Protein AF-A0A409XVT3-F1 (afdb_monomer_lite)

Sequence (195 aa):
MDDVLSLNQDLLQNITIRKWSTLASWAVLLYEYVITLSEEIRHIWSTEIGTDAICGNRAVNVPYTKICDASRTHPYVLYYCISVWITHISLGVLTALKYNLVRMNIPVVRVVTRDGAWITIIVCSLFTTVAPWALIQQVTKAHVVFGWPITIISICCCRMIMNMQKLDITETTVDPENLTELISELHTLQLELKG

pLDDT: mean 77.31, std 10.26, range [52.38, 93.56]

Organism: Psilocybe cyanescens (NCBI:txid93625)

InterPro domains:
  IPR045340 Domain of unknown function DUF6533 [PF20151] (21-49)

Secondary structure (DSSP, 8-state):
-HHHHHHHHHHHHHHHHHHHHHHHHHHHHHHHHHHHHHHHIIIIIHHHHHHHHHHHHHHT---B-TTS-BSS--HHHHHHHHHHHHHHHHHHHHHHHHHHHS-SS-HHHHHHHHHHHHHHHHHHHHHHHHHHHHHHHS---HIIIIIHHHHHHHHHHHHHHHHHHHHHHHHHTS-HHHHHHHHHHHHHHHHHTT-

Structure (mmCIF, N/CA/C/O backbone):
data_AF-A0A409XVT3-F1
#
_entry.id   AF-A0A409XVT3-F1
#
loop_
_atom_site.group_PDB
_atom_site.id
_atom_site.type_symbol
_atom_site.label_atom_id
_atom_site.label_alt_id
_atom_site.label_comp_id
_atom_site.label_asym_id
_atom_site.label_entity_id
_atom_site.label_seq_id
_atom_site.pdbx_PDB_ins_code
_atom_site.Cartn_x
_atom_site.Cartn_y
_atom_site.Cartn_z
_atom_site.occupancy
_atom_site.B_iso_or_equiv
_atom_site.auth_seq_id
_atom_site.auth_comp_id
_atom_site.auth_asym_id
_atom_site.auth_atom_id
_atom_site.pdbx_PDB_model_num
ATOM 1 N N . MET A 1 1 ? -4.991 16.738 47.990 1.00 72.56 1 MET A N 1
ATOM 2 C CA . MET A 1 1 ? -3.858 15.864 47.597 1.00 72.56 1 MET A CA 1
ATOM 3 C C . MET A 1 1 ? -4.359 14.719 46.726 1.00 72.56 1 MET A C 1
ATOM 5 O O . MET A 1 1 ? -3.652 14.329 45.808 1.00 72.56 1 MET A O 1
ATOM 9 N N . ASP A 1 2 ? -5.597 14.271 46.943 1.00 86.69 2 ASP A N 1
ATOM 10 C CA . ASP A 1 2 ? -6.259 13.220 46.161 1.00 86.69 2 ASP A CA 1
ATOM 11 C C . ASP A 1 2 ? -6.488 13.587 44.681 1.00 86.69 2 ASP A C 1
ATOM 13 O O . ASP A 1 2 ? -6.291 12.737 43.819 1.00 86.69 2 ASP A O 1
ATOM 17 N N . ASP A 1 3 ? -6.752 14.861 44.359 1.00 87.12 3 ASP A N 1
ATOM 18 C CA . ASP A 1 3 ? -6.929 15.318 42.962 1.00 87.12 3 ASP A CA 1
ATOM 19 C C . ASP A 1 3 ? -5.677 15.150 42.085 1.00 87.12 3 ASP A C 1
ATOM 21 O O . ASP A 1 3 ? -5.760 14.934 40.879 1.00 87.12 3 ASP A O 1
ATOM 25 N N . VAL A 1 4 ? -4.483 15.243 42.679 1.00 86.06 4 VAL A N 1
ATOM 26 C CA . VAL A 1 4 ? -3.223 15.044 41.940 1.00 86.06 4 VAL A CA 1
ATOM 27 C C . VAL A 1 4 ? -2.984 13.554 41.684 1.00 86.06 4 VAL A C 1
ATOM 29 O O . VAL A 1 4 ? -2.361 13.182 40.687 1.00 86.06 4 VAL A O 1
ATOM 32 N N . LEU A 1 5 ? -3.487 12.694 42.575 1.00 85.81 5 LEU A N 1
ATOM 33 C CA . LEU A 1 5 ? -3.371 11.247 42.451 1.00 85.81 5 LEU A CA 1
ATOM 34 C C . LEU A 1 5 ? -4.321 10.708 41.371 1.00 85.81 5 LEU A C 1
ATOM 36 O O . LEU A 1 5 ? -3.892 9.900 40.547 1.00 85.81 5 LEU A O 1
ATOM 40 N N . SER A 1 6 ? -5.567 11.198 41.327 1.00 87.44 6 SER A N 1
ATOM 41 C CA . SER A 1 6 ? -6.546 10.811 40.300 1.00 87.44 6 SER A CA 1
ATOM 42 C C . SER A 1 6 ? -6.100 11.238 38.899 1.00 87.44 6 SER A C 1
ATOM 44 O O . SER A 1 6 ? -6.094 10.416 37.983 1.00 87.44 6 SER A O 1
ATOM 46 N N . LEU A 1 7 ? -5.591 12.467 38.749 1.00 85.44 7 LEU A N 1
ATOM 47 C CA . LEU A 1 7 ? -5.108 12.983 37.465 1.00 85.44 7 LEU A CA 1
ATOM 48 C C . LEU A 1 7 ? -3.953 12.147 36.883 1.00 85.44 7 LEU A C 1
ATOM 50 O O . LEU A 1 7 ? -3.906 11.892 35.680 1.00 85.44 7 LEU A O 1
ATOM 54 N N . ASN A 1 8 ? -3.015 11.701 37.726 1.00 87.81 8 ASN A N 1
ATOM 55 C CA . ASN A 1 8 ? -1.900 10.859 37.281 1.00 87.81 8 ASN A CA 1
ATOM 56 C C . ASN A 1 8 ? -2.368 9.477 36.810 1.00 87.81 8 ASN A C 1
ATOM 58 O O . ASN A 1 8 ? -1.782 8.912 35.884 1.00 87.81 8 ASN A O 1
ATOM 62 N N . GLN A 1 9 ? -3.414 8.936 37.436 1.00 89.44 9 GLN A N 1
ATOM 63 C CA . GLN A 1 9 ? -3.942 7.616 37.114 1.00 89.44 9 GLN A CA 1
ATOM 64 C C . GLN A 1 9 ? -4.666 7.611 35.760 1.00 89.44 9 GLN A C 1
ATOM 66 O O . GLN A 1 9 ? -4.410 6.721 34.943 1.00 89.44 9 GLN A O 1
ATOM 71 N N . ASP A 1 10 ? -5.449 8.650 35.468 1.00 83.69 10 ASP A N 1
ATOM 72 C CA . ASP A 1 10 ? -6.104 8.830 34.165 1.00 83.69 10 ASP A CA 1
ATOM 73 C C . ASP A 1 10 ? -5.084 9.029 33.036 1.00 83.69 10 ASP A C 1
ATOM 75 O O . ASP A 1 10 ? -5.198 8.462 31.944 1.00 83.69 10 ASP A O 1
ATOM 79 N N . LEU A 1 11 ? -4.022 9.790 33.307 1.00 81.00 11 LEU A N 1
ATOM 80 C CA . LEU A 1 11 ? -2.959 10.043 32.336 1.00 81.00 11 LEU A CA 1
ATOM 81 C C . LEU A 1 11 ? -2.180 8.752 32.015 1.00 81.00 11 LEU A C 1
ATOM 83 O O . LEU A 1 11 ? -1.883 8.473 30.848 1.00 81.00 11 LEU A O 1
ATOM 87 N N . LEU A 1 12 ? -1.917 7.919 33.026 1.00 81.88 12 LEU A N 1
ATOM 88 C CA . LEU A 1 12 ? -1.300 6.597 32.868 1.00 81.88 12 LEU A CA 1
ATOM 89 C C . LEU A 1 12 ? -2.185 5.622 32.086 1.00 81.88 12 LEU A C 1
ATOM 91 O O . LEU A 1 12 ? -1.670 4.905 31.219 1.00 81.88 12 LEU A O 1
ATOM 95 N N . GLN A 1 13 ? -3.495 5.600 32.343 1.00 79.62 13 GLN A N 1
ATOM 96 C CA . GLN A 1 13 ? -4.417 4.762 31.575 1.00 79.62 13 GLN A CA 1
ATOM 97 C C . GLN A 1 13 ? -4.460 5.179 30.103 1.00 79.62 13 GLN A C 1
ATOM 99 O O . GLN A 1 13 ? -4.274 4.326 29.232 1.00 79.62 13 GLN A O 1
ATOM 104 N N . ASN A 1 14 ? -4.556 6.477 29.814 1.00 74.50 14 ASN A N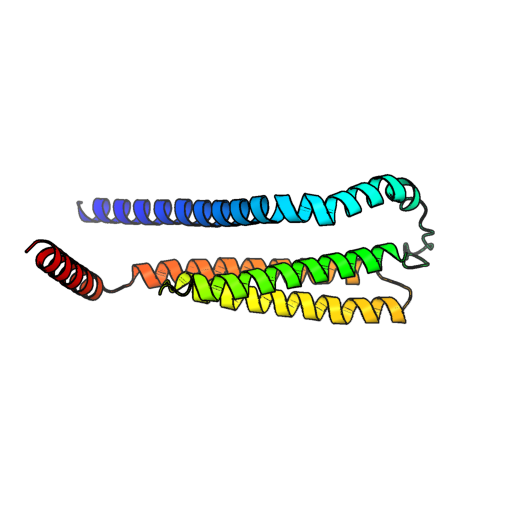 1
ATOM 105 C CA . ASN A 1 14 ? -4.566 6.987 28.441 1.00 74.50 14 ASN A CA 1
ATOM 106 C C . ASN A 1 14 ? -3.274 6.664 27.673 1.00 74.50 14 ASN A C 1
ATOM 108 O O . ASN A 1 14 ? -3.316 6.236 26.516 1.00 74.50 14 ASN A O 1
ATOM 112 N N . ILE A 1 15 ? -2.104 6.798 28.309 1.00 80.56 15 ILE A N 1
ATOM 113 C CA . ILE A 1 15 ? -0.826 6.410 27.684 1.00 80.56 15 ILE A CA 1
ATOM 114 C C . ILE A 1 15 ? -0.790 4.904 27.400 1.00 80.56 15 ILE A C 1
ATOM 116 O O . ILE A 1 15 ? -0.281 4.475 26.359 1.00 80.56 15 ILE A O 1
ATOM 120 N N . THR A 1 16 ? -1.310 4.098 28.322 1.00 80.50 16 THR A N 1
ATOM 121 C CA . THR A 1 16 ? -1.294 2.639 28.207 1.00 80.50 16 THR A CA 1
ATOM 122 C C . THR A 1 16 ? -2.200 2.189 27.064 1.00 80.50 16 THR A C 1
ATOM 124 O O . THR A 1 16 ? -1.742 1.453 26.190 1.00 80.50 16 THR A O 1
ATOM 127 N N . ILE A 1 17 ? -3.426 2.712 26.989 1.00 79.19 17 ILE A N 1
ATOM 128 C CA . ILE A 1 17 ? -4.394 2.415 25.920 1.00 79.19 17 ILE A CA 1
ATOM 129 C C . ILE A 1 17 ? -3.811 2.744 24.538 1.00 79.19 17 ILE A C 1
ATOM 131 O O . ILE A 1 17 ? -3.881 1.908 23.638 1.00 79.19 17 ILE A O 1
ATOM 135 N N . ARG A 1 18 ? -3.127 3.885 24.377 1.00 69.12 18 ARG A N 1
ATOM 136 C CA . ARG A 1 18 ? -2.475 4.259 23.103 1.00 69.12 18 ARG A CA 1
ATOM 137 C C . ARG A 1 18 ? -1.367 3.307 22.673 1.00 69.12 18 ARG A C 1
ATOM 139 O O . ARG A 1 18 ? -1.220 3.013 21.484 1.00 69.12 18 ARG A O 1
ATOM 146 N N . LYS A 1 19 ? -0.562 2.829 23.625 1.00 76.75 19 LYS A N 1
ATOM 147 C CA . LYS A 1 19 ? 0.490 1.847 23.326 1.00 76.75 19 LYS A CA 1
ATOM 148 C C . LYS A 1 19 ? -0.124 0.539 22.838 1.00 76.75 19 LYS A C 1
ATOM 150 O O . LYS A 1 19 ? 0.337 -0.000 21.835 1.00 76.75 19 LYS A O 1
ATOM 155 N N . TRP A 1 20 ? -1.187 0.076 23.493 1.00 77.88 20 TRP A N 1
ATOM 156 C CA . TRP A 1 20 ? -1.872 -1.158 23.115 1.00 77.88 20 TRP A CA 1
ATOM 157 C C . TRP A 1 20 ? -2.661 -1.032 21.811 1.00 77.88 20 TRP A C 1
ATOM 159 O O . TRP A 1 20 ? -2.635 -1.970 21.022 1.00 77.88 20 TRP A O 1
ATOM 169 N N . SER A 1 21 ? -3.287 0.113 21.521 1.00 70.44 21 SER A N 1
ATOM 170 C CA . SER A 1 21 ? -4.005 0.329 20.256 1.00 70.44 21 SER A CA 1
ATOM 171 C C . SER A 1 21 ? -3.054 0.399 19.061 1.00 70.44 21 SER A C 1
ATOM 173 O O . SER A 1 21 ? -3.323 -0.193 18.016 1.00 70.44 21 SER A O 1
ATOM 175 N N . THR A 1 22 ? -1.893 1.035 19.232 1.00 71.44 22 THR A N 1
ATOM 176 C CA . THR A 1 22 ? -0.843 1.068 18.204 1.00 71.44 22 THR A CA 1
ATOM 177 C C . THR A 1 22 ? -0.261 -0.327 17.978 1.00 71.44 22 THR A C 1
ATOM 179 O O . THR A 1 22 ? -0.100 -0.747 16.833 1.00 71.44 22 THR A O 1
ATOM 182 N N . LEU A 1 23 ? 0.002 -1.072 19.059 1.00 71.19 23 LEU A N 1
ATOM 183 C CA . LEU A 1 23 ? 0.488 -2.450 18.986 1.00 71.19 23 LEU A CA 1
ATOM 184 C C . LEU A 1 23 ? -0.542 -3.377 18.327 1.00 71.19 23 LEU A C 1
ATOM 186 O O . LEU A 1 23 ? -0.171 -4.202 17.502 1.00 71.19 23 LEU A O 1
ATOM 190 N N . ALA A 1 24 ? -1.827 -3.220 18.648 1.00 68.31 24 ALA A N 1
ATOM 191 C CA . ALA A 1 24 ? -2.914 -3.998 18.064 1.00 68.31 24 ALA A CA 1
ATOM 192 C C . ALA A 1 24 ? -3.105 -3.673 16.578 1.00 68.31 24 ALA A C 1
ATOM 194 O O . ALA A 1 24 ? -3.219 -4.589 15.773 1.00 68.31 24 ALA A O 1
ATOM 195 N N . SER A 1 25 ? -3.066 -2.393 16.197 1.00 73.50 25 SER A N 1
ATOM 196 C CA . SER A 1 25 ? -3.096 -1.972 14.791 1.00 73.50 25 SER A CA 1
ATOM 197 C C . SER A 1 25 ? -1.917 -2.561 14.016 1.00 73.50 25 SER A C 1
ATOM 199 O O . SER A 1 25 ? -2.099 -3.147 12.952 1.00 73.50 25 SER A O 1
ATOM 201 N N . TRP A 1 26 ? -0.713 -2.508 14.592 1.00 75.75 26 TRP A N 1
ATOM 202 C CA . TRP A 1 26 ? 0.471 -3.116 13.994 1.00 75.75 26 TRP A CA 1
ATOM 203 C C . TRP A 1 26 ? 0.373 -4.642 13.914 1.00 75.75 26 TRP A C 1
ATOM 205 O O . TRP A 1 26 ? 0.738 -5.216 12.896 1.00 75.75 26 TRP A O 1
ATOM 215 N N . ALA A 1 27 ? -0.163 -5.303 14.941 1.00 67.62 27 ALA A N 1
ATOM 216 C CA . ALA A 1 27 ? -0.367 -6.747 14.956 1.00 67.62 27 ALA A CA 1
ATOM 217 C C . ALA A 1 27 ? -1.425 -7.191 13.937 1.00 67.62 27 ALA A C 1
ATOM 219 O O . ALA A 1 27 ? -1.228 -8.206 13.281 1.00 67.62 27 ALA A O 1
ATOM 220 N N . VAL A 1 28 ? -2.511 -6.432 13.761 1.00 69.06 28 VAL A N 1
ATOM 221 C CA . VAL A 1 28 ? -3.535 -6.692 12.736 1.00 69.06 28 VAL A CA 1
ATOM 222 C C . VAL A 1 28 ? -2.964 -6.454 11.345 1.00 69.06 28 VAL A C 1
ATOM 224 O O . VAL A 1 28 ? -3.140 -7.305 10.481 1.00 69.06 28 VAL A O 1
ATOM 227 N N . LEU A 1 29 ? -2.222 -5.363 11.141 1.00 65.62 29 LEU A N 1
ATOM 228 C CA . LEU A 1 29 ? -1.526 -5.107 9.881 1.00 65.62 29 LEU A CA 1
ATOM 229 C C . LEU A 1 29 ? -0.508 -6.200 9.580 1.00 65.62 29 LEU A C 1
ATOM 231 O O . LEU A 1 29 ? -0.457 -6.663 8.452 1.00 65.62 29 LEU A O 1
ATOM 235 N N . LEU A 1 30 ? 0.262 -6.658 10.568 1.00 64.62 30 LEU A N 1
ATOM 236 C CA . LEU A 1 30 ? 1.173 -7.785 10.399 1.00 64.62 30 LEU A CA 1
ATOM 237 C C . LEU A 1 30 ? 0.437 -9.089 10.140 1.00 64.62 30 LEU A C 1
ATOM 239 O O . LEU A 1 30 ? 0.907 -9.884 9.346 1.00 64.62 30 LEU A O 1
ATOM 243 N N . TYR A 1 31 ? -0.682 -9.338 10.806 1.00 63.56 31 TYR A N 1
ATOM 244 C CA . TYR A 1 31 ? -1.458 -10.556 10.627 1.00 63.56 31 TYR A CA 1
ATOM 245 C C . TYR A 1 31 ? -2.089 -10.603 9.236 1.00 63.56 31 TYR A C 1
ATOM 247 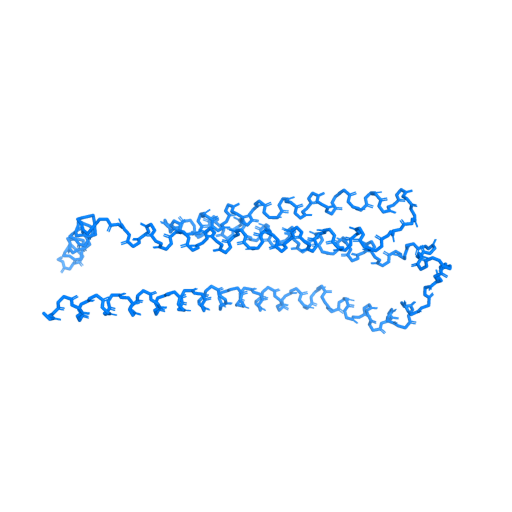O O . TYR A 1 31 ? -1.966 -11.608 8.539 1.00 63.56 31 TYR A O 1
ATOM 255 N N . GLU A 1 32 ? -2.697 -9.501 8.794 1.00 60.00 32 GLU A N 1
ATOM 256 C CA . GLU A 1 32 ? -3.197 -9.357 7.428 1.00 60.00 32 GLU A CA 1
ATOM 257 C C . GLU A 1 32 ? -2.058 -9.410 6.418 1.00 60.00 32 GLU A C 1
ATOM 259 O O . GLU A 1 32 ? -2.185 -10.114 5.420 1.00 60.00 32 GLU A O 1
ATOM 264 N N . TYR A 1 33 ? -0.931 -8.753 6.698 1.00 64.12 33 TYR A N 1
ATOM 265 C CA . TYR A 1 33 ? 0.263 -8.825 5.869 1.00 64.12 33 TYR A CA 1
ATOM 266 C C . TYR A 1 33 ? 0.742 -10.265 5.764 1.00 64.12 33 TYR A C 1
ATOM 268 O O . TYR A 1 33 ? 0.877 -10.725 4.653 1.00 64.12 33 TYR A O 1
ATOM 276 N N . VAL A 1 34 ? 0.904 -11.010 6.861 1.00 66.62 34 VAL A N 1
ATOM 277 C CA . VAL A 1 34 ? 1.396 -12.401 6.892 1.00 66.62 34 VAL A CA 1
ATOM 278 C C . VAL A 1 34 ? 0.433 -13.374 6.211 1.00 66.62 34 VAL A C 1
ATOM 280 O O . VAL A 1 34 ? 0.882 -14.242 5.461 1.00 66.62 34 VAL A O 1
ATOM 283 N N . ILE A 1 35 ? -0.878 -13.246 6.434 1.00 67.31 35 ILE A N 1
ATOM 284 C CA . ILE A 1 35 ? -1.873 -14.125 5.799 1.00 67.31 35 ILE A CA 1
ATOM 285 C C . ILE A 1 35 ? -1.948 -13.860 4.303 1.00 67.31 35 ILE A C 1
ATOM 287 O O . ILE A 1 35 ? -1.859 -14.804 3.515 1.00 67.31 35 ILE A O 1
ATOM 291 N N . THR A 1 36 ? -2.057 -12.587 3.922 1.00 60.09 36 THR A N 1
ATOM 292 C CA . THR A 1 36 ? -2.093 -12.181 2.513 1.00 60.09 36 THR A CA 1
ATOM 293 C C . THR A 1 36 ? -0.749 -12.488 1.849 1.00 60.09 36 THR A C 1
ATOM 295 O O . TH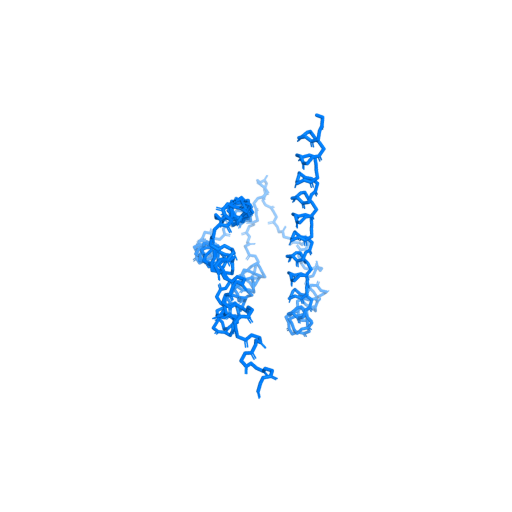R A 1 36 ? -0.735 -12.990 0.730 1.00 60.09 36 THR A O 1
ATOM 298 N N . LEU A 1 37 ? 0.369 -12.348 2.577 1.00 56.62 37 LEU A N 1
ATOM 299 C CA . LEU A 1 37 ? 1.704 -12.757 2.139 1.00 56.62 37 LEU A CA 1
ATOM 300 C C . LEU A 1 37 ? 1.782 -14.241 1.878 1.00 56.62 37 LEU A C 1
ATOM 302 O O . LEU A 1 37 ? 2.520 -14.605 0.991 1.00 56.62 37 LEU A O 1
ATOM 306 N N . SER A 1 38 ? 1.146 -15.125 2.642 1.00 66.75 38 SER A N 1
ATOM 307 C CA . SER A 1 38 ? 1.391 -16.559 2.429 1.00 66.75 38 SER A CA 1
ATOM 308 C C . SER A 1 38 ? 0.893 -17.024 1.052 1.00 66.75 38 SER A C 1
ATOM 310 O O . SER A 1 38 ? 1.582 -17.782 0.367 1.00 66.75 38 SER A O 1
ATOM 312 N N . GLU A 1 39 ? -0.245 -16.486 0.608 1.00 63.56 39 GLU A N 1
ATOM 313 C CA . GLU A 1 39 ? -0.839 -16.751 -0.704 1.00 63.56 39 GLU A CA 1
ATOM 31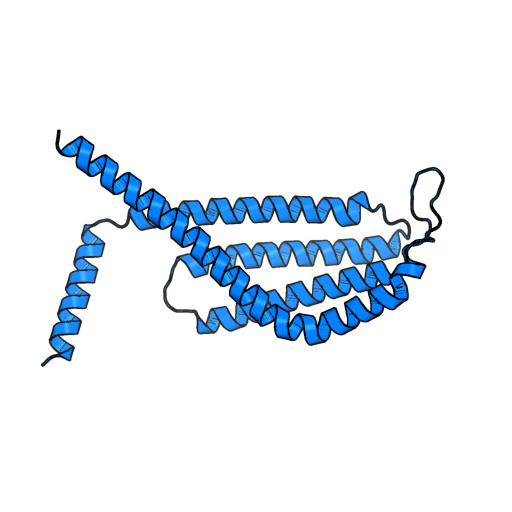4 C C . GLU A 1 39 ? -0.192 -15.872 -1.796 1.00 63.56 39 GLU A C 1
ATOM 316 O O . GLU A 1 39 ? 0.178 -16.381 -2.858 1.00 63.56 39 GLU A O 1
ATOM 321 N N . GLU A 1 40 ? 0.066 -14.582 -1.530 1.00 55.59 40 GLU A N 1
ATOM 322 C CA . GLU A 1 40 ? 0.756 -13.692 -2.480 1.00 55.59 40 GLU A CA 1
ATOM 323 C C . GLU A 1 40 ? 2.245 -14.034 -2.652 1.00 55.59 40 GLU A C 1
ATOM 325 O O . GLU A 1 40 ? 2.752 -13.984 -3.766 1.00 55.59 40 GLU A O 1
ATOM 330 N N . ILE A 1 41 ? 2.980 -14.450 -1.619 1.00 58.50 41 ILE A N 1
ATOM 331 C CA . ILE A 1 41 ? 4.376 -14.904 -1.756 1.00 58.50 41 ILE A CA 1
ATOM 332 C C . ILE A 1 41 ? 4.422 -16.166 -2.594 1.00 58.50 41 ILE A C 1
ATOM 334 O O . ILE A 1 41 ? 5.284 -16.316 -3.461 1.00 58.50 41 ILE A O 1
ATOM 338 N N . ARG A 1 42 ? 3.488 -17.085 -2.361 1.00 64.00 42 ARG A N 1
ATOM 339 C CA . ARG A 1 42 ? 3.483 -18.354 -3.076 1.00 64.00 42 ARG A CA 1
ATOM 340 C C . ARG A 1 42 ? 3.143 -18.183 -4.557 1.00 64.00 42 ARG A C 1
ATOM 342 O O . ARG A 1 42 ? 3.616 -18.988 -5.355 1.00 64.00 42 ARG A O 1
ATOM 349 N N . HIS A 1 43 ? 2.343 -17.187 -4.941 1.00 61.16 43 HIS A N 1
ATOM 350 C CA . HIS A 1 43 ? 1.906 -17.006 -6.337 1.00 61.16 43 HIS A CA 1
ATOM 351 C C . HIS A 1 43 ? 2.538 -15.815 -7.062 1.00 61.16 43 HIS A C 1
ATOM 353 O O . HIS A 1 43 ? 2.796 -15.910 -8.256 1.00 61.16 43 HIS A O 1
ATOM 359 N N . ILE A 1 44 ? 2.835 -14.719 -6.372 1.00 59.38 44 ILE A N 1
ATOM 360 C CA . ILE A 1 44 ? 3.471 -13.523 -6.940 1.00 59.38 44 ILE A CA 1
ATOM 361 C C . ILE A 1 44 ? 4.988 -13.620 -6.746 1.00 59.38 44 ILE A C 1
ATOM 363 O O . ILE A 1 44 ? 5.728 -13.618 -7.732 1.00 59.38 44 ILE A O 1
ATOM 367 N N . TRP A 1 45 ? 5.458 -13.828 -5.510 1.00 52.38 45 TRP A N 1
ATOM 368 C CA . TRP A 1 45 ? 6.897 -13.810 -5.212 1.00 52.38 45 TRP A CA 1
ATOM 369 C C . TRP A 1 45 ? 7.640 -15.081 -5.613 1.00 52.38 45 TRP A C 1
ATOM 371 O O . TRP A 1 45 ? 8.830 -15.007 -5.876 1.00 52.38 45 TRP A O 1
ATOM 381 N N . SER A 1 46 ? 6.997 -16.246 -5.728 1.00 65.25 46 SER A N 1
ATOM 382 C CA . SER A 1 46 ? 7.672 -17.422 -6.304 1.00 65.25 46 SER A CA 1
ATOM 383 C C . SER A 1 46 ? 8.092 -17.162 -7.753 1.00 65.25 46 SER A C 1
ATOM 385 O O . SER A 1 46 ? 9.131 -17.651 -8.199 1.00 65.25 46 SER A O 1
ATOM 387 N N . THR A 1 47 ? 7.296 -16.380 -8.480 1.00 59.41 47 THR A N 1
ATOM 388 C CA . THR A 1 47 ? 7.615 -15.917 -9.830 1.00 59.41 47 THR A CA 1
ATOM 389 C C . THR A 1 47 ? 8.626 -14.782 -9.786 1.00 59.41 47 THR A C 1
ATOM 391 O O . THR A 1 47 ? 9.562 -14.806 -10.575 1.00 59.41 47 THR A O 1
ATOM 394 N N . GLU A 1 48 ? 8.495 -13.845 -8.841 1.00 58.16 48 GLU A N 1
ATOM 395 C CA . GLU A 1 48 ? 9.375 -12.676 -8.730 1.00 58.16 48 GLU A CA 1
ATOM 396 C C . GLU A 1 48 ? 10.794 -13.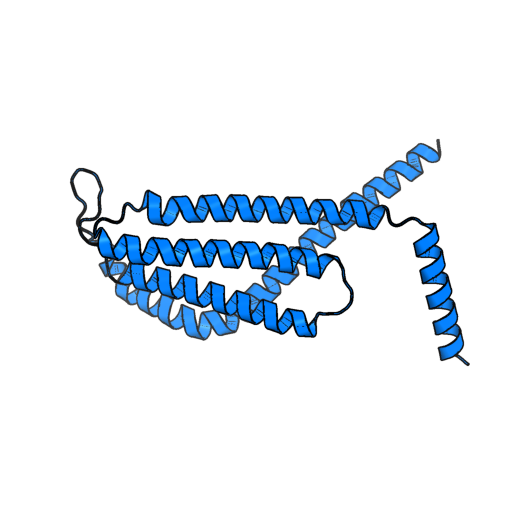030 -8.241 1.00 58.16 48 GLU A C 1
ATOM 398 O O . GLU A 1 48 ? 11.768 -12.651 -8.879 1.00 58.16 48 GLU A O 1
ATOM 403 N N . ILE A 1 49 ? 10.931 -13.864 -7.202 1.00 63.88 49 ILE A N 1
ATOM 404 C CA . ILE A 1 49 ? 12.203 -14.442 -6.722 1.00 63.88 49 ILE A CA 1
ATOM 405 C C . ILE A 1 49 ? 12.826 -15.324 -7.809 1.00 63.88 49 ILE A C 1
ATOM 407 O O . ILE A 1 49 ? 14.040 -15.296 -8.014 1.00 63.88 49 ILE A O 1
ATOM 411 N N . GLY A 1 50 ? 12.002 -16.080 -8.542 1.00 64.94 50 GLY A N 1
ATOM 412 C CA . GLY A 1 50 ? 12.447 -16.819 -9.721 1.00 64.94 50 GLY A CA 1
ATOM 413 C C . GLY A 1 50 ? 13.004 -15.885 -10.797 1.00 64.94 50 GLY A C 1
ATOM 414 O O . GLY A 1 50 ? 14.085 -16.131 -11.334 1.00 64.94 50 GLY A O 1
ATOM 415 N N . THR A 1 51 ? 12.318 -14.775 -11.082 1.00 60.62 51 THR A N 1
ATOM 416 C CA . THR A 1 51 ? 12.799 -13.781 -12.043 1.00 60.62 51 THR A CA 1
ATOM 417 C C . THR A 1 51 ? 14.007 -13.009 -11.542 1.00 60.62 51 THR A C 1
ATOM 419 O O . THR A 1 51 ? 14.886 -12.775 -12.357 1.00 60.62 51 THR A O 1
ATOM 422 N N . ASP A 1 52 ? 14.133 -12.680 -10.259 1.00 60.06 52 ASP A N 1
ATOM 423 C CA . ASP A 1 52 ? 15.293 -11.974 -9.700 1.00 60.06 52 ASP A CA 1
ATOM 424 C C . ASP A 1 52 ? 16.529 -12.873 -9.640 1.00 60.06 52 ASP A C 1
ATOM 426 O O . ASP A 1 52 ? 17.632 -12.429 -9.960 1.00 60.06 52 ASP A O 1
ATOM 430 N N . ALA A 1 53 ? 16.366 -14.165 -9.347 1.00 67.19 53 ALA A N 1
ATOM 431 C CA . ALA A 1 53 ? 17.460 -15.130 -9.436 1.00 67.19 53 ALA A CA 1
ATOM 432 C C . ALA A 1 53 ? 17.961 -15.302 -10.885 1.00 67.19 53 ALA A C 1
ATOM 434 O O . ALA A 1 53 ? 19.159 -15.479 -11.113 1.00 67.19 53 ALA A O 1
ATOM 435 N N . ILE A 1 54 ? 17.065 -15.211 -11.876 1.00 63.56 54 ILE A N 1
ATOM 436 C CA . ILE A 1 54 ? 17.401 -15.336 -13.305 1.00 63.56 54 ILE A CA 1
ATOM 437 C C . ILE A 1 54 ? 17.881 -13.996 -13.906 1.00 63.56 54 ILE A C 1
ATOM 439 O O . ILE A 1 54 ? 18.766 -13.974 -14.765 1.00 63.56 54 ILE A O 1
ATOM 443 N N . CYS A 1 55 ? 17.324 -12.867 -13.465 1.00 58.53 55 CYS A N 1
ATOM 444 C CA . CYS A 1 55 ? 17.523 -11.537 -14.052 1.00 58.53 55 CYS A CA 1
ATOM 445 C C . CYS A 1 55 ? 18.492 -10.654 -13.265 1.00 58.53 55 CYS A C 1
ATOM 447 O O . CYS A 1 55 ? 19.011 -9.700 -13.849 1.00 58.53 55 CYS A O 1
ATOM 449 N N . GLY A 1 56 ? 18.805 -10.971 -12.005 1.00 58.56 56 GLY A N 1
ATOM 450 C CA . GLY A 1 56 ? 19.737 -10.204 -11.172 1.00 58.56 56 GLY A CA 1
ATOM 451 C C . GLY A 1 56 ? 21.116 -10.058 -11.820 1.00 58.56 56 GLY A C 1
ATOM 452 O O . GLY A 1 56 ? 21.692 -8.974 -11.822 1.00 58.56 56 GLY A O 1
ATOM 453 N N . ASN A 1 57 ? 21.587 -11.094 -12.522 1.00 59.28 57 ASN A N 1
ATOM 454 C CA . ASN A 1 57 ? 22.830 -11.020 -13.298 1.00 59.28 57 ASN A CA 1
ATOM 455 C C . ASN A 1 57 ? 22.729 -10.158 -14.573 1.00 59.28 57 ASN A C 1
ATOM 457 O O . ASN A 1 57 ? 23.753 -9.713 -15.089 1.00 59.28 57 ASN A O 1
ATOM 461 N N . ARG A 1 58 ? 21.524 -9.895 -15.097 1.00 56.50 58 ARG A N 1
ATOM 462 C CA . ARG A 1 58 ? 21.308 -9.026 -16.272 1.00 56.50 58 ARG A CA 1
ATOM 463 C C . ARG A 1 58 ? 21.031 -7.568 -15.907 1.00 56.50 58 ARG A C 1
ATOM 465 O O . ARG A 1 58 ? 21.278 -6.699 -16.738 1.00 56.50 58 ARG A O 1
ATOM 472 N N . ALA A 1 59 ? 20.577 -7.283 -14.688 1.00 55.78 59 ALA A N 1
ATOM 473 C CA . ALA A 1 59 ? 20.296 -5.920 -14.233 1.00 55.78 59 ALA A CA 1
ATOM 474 C C . ALA A 1 59 ? 21.562 -5.059 -14.034 1.00 55.78 59 ALA A C 1
ATOM 476 O O . ALA A 1 59 ? 21.477 -3.835 -14.035 1.00 55.78 59 ALA A O 1
ATOM 477 N N . VAL A 1 60 ? 22.745 -5.674 -13.909 1.00 58.72 60 VAL A N 1
ATOM 478 C CA . VAL A 1 60 ? 24.003 -4.962 -13.605 1.00 58.72 60 VAL A CA 1
ATOM 479 C C . VAL A 1 60 ? 24.595 -4.235 -14.821 1.00 58.72 60 VAL A C 1
ATOM 481 O O . VAL A 1 60 ? 25.383 -3.309 -14.654 1.00 58.72 60 VAL A O 1
ATOM 484 N N . ASN A 1 61 ? 24.203 -4.585 -16.051 1.00 69.88 61 ASN A N 1
ATOM 485 C CA . ASN A 1 61 ? 24.831 -4.039 -17.260 1.00 69.88 61 ASN A CA 1
ATOM 486 C C . ASN A 1 61 ? 23.929 -3.036 -17.999 1.00 69.88 61 ASN A C 1
ATOM 488 O O . ASN A 1 61 ? 23.632 -3.191 -19.184 1.00 69.88 61 ASN A O 1
ATOM 492 N N . VAL A 1 62 ? 23.449 -2.017 -17.281 1.00 72.50 62 VAL A N 1
ATOM 493 C CA . VAL A 1 62 ? 22.699 -0.907 -17.886 1.00 72.50 62 VAL A CA 1
ATOM 494 C C . VAL A 1 62 ? 23.691 0.142 -18.398 1.00 72.50 62 VAL A C 1
ATOM 496 O O . VAL A 1 62 ? 24.472 0.673 -17.609 1.00 72.50 62 VAL A O 1
ATOM 499 N N . PRO A 1 63 ? 23.685 0.478 -19.699 1.00 81.44 63 PRO A N 1
ATOM 500 C CA . PRO A 1 63 ? 24.545 1.528 -20.226 1.00 81.44 63 PRO A CA 1
ATOM 501 C C . PRO A 1 63 ? 24.078 2.905 -19.730 1.00 81.44 63 PRO A C 1
ATOM 503 O O . PRO A 1 63 ? 23.032 3.417 -20.154 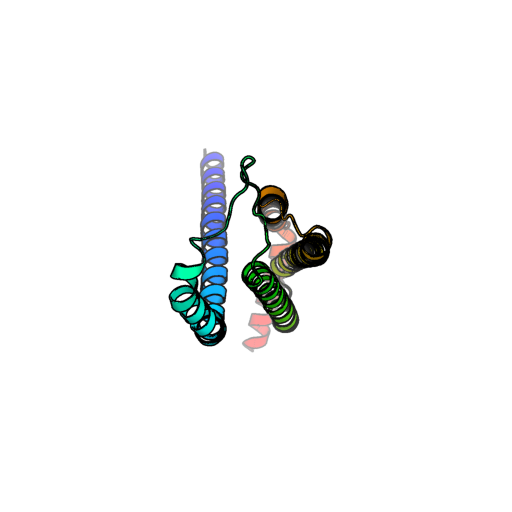1.00 81.44 63 PRO A O 1
ATOM 506 N N . TYR A 1 64 ? 24.880 3.503 -18.849 1.00 81.75 64 TYR A N 1
ATOM 507 C CA . TYR A 1 64 ? 24.708 4.871 -18.364 1.00 81.75 64 TYR A CA 1
ATOM 508 C C . TYR A 1 64 ? 25.419 5.869 -19.278 1.00 81.75 64 TYR A C 1
ATOM 510 O O . TYR A 1 64 ? 26.534 5.641 -19.752 1.00 81.75 64 TYR A O 1
ATOM 518 N N . THR A 1 65 ? 24.772 7.004 -19.513 1.00 84.62 65 THR A N 1
ATOM 519 C CA . THR A 1 65 ? 25.391 8.149 -20.185 1.00 84.62 65 THR A CA 1
ATOM 520 C C . THR A 1 65 ? 26.295 8.927 -19.221 1.00 84.62 65 THR A C 1
ATOM 522 O O . THR A 1 65 ? 26.259 8.728 -18.008 1.00 84.62 65 THR A O 1
ATOM 525 N N . LYS A 1 66 ? 27.091 9.871 -19.743 1.00 89.00 66 LYS A N 1
ATOM 526 C CA . LYS A 1 66 ? 27.982 10.731 -18.933 1.00 89.00 66 LYS A CA 1
ATOM 527 C C . LYS A 1 66 ? 27.249 11.601 -17.900 1.00 89.00 66 LYS A C 1
ATOM 529 O O . LYS A 1 66 ? 27.890 12.121 -16.997 1.00 89.00 66 LYS A O 1
ATOM 534 N N . ILE A 1 67 ? 25.933 11.763 -18.040 1.00 85.94 67 ILE A N 1
ATOM 535 C CA . ILE A 1 67 ? 25.062 12.482 -17.097 1.00 85.94 67 ILE A CA 1
ATOM 536 C C . ILE A 1 67 ? 24.332 11.536 -16.127 1.00 85.94 67 ILE A C 1
ATOM 538 O O . ILE A 1 67 ? 23.394 11.956 -15.459 1.00 85.94 67 ILE A O 1
ATOM 542 N N . CYS A 1 68 ? 24.742 10.264 -16.056 1.00 78.69 68 CYS A N 1
ATOM 543 C CA . CYS A 1 68 ? 24.104 9.210 -15.261 1.00 78.69 68 CYS A CA 1
ATOM 544 C C . CYS A 1 68 ? 22.644 8.902 -15.649 1.00 78.69 68 CYS A C 1
ATOM 546 O O . CYS A 1 68 ? 21.933 8.261 -14.879 1.00 78.69 68 CYS A O 1
ATOM 548 N N . ASP A 1 69 ? 22.203 9.287 -16.852 1.00 79.69 69 ASP A N 1
ATOM 549 C CA . ASP A 1 69 ? 20.895 8.886 -17.379 1.00 79.69 69 ASP A CA 1
ATOM 550 C C . ASP A 1 69 ? 20.986 7.508 -18.047 1.00 79.69 69 ASP A C 1
ATOM 552 O O . ASP A 1 69 ? 21.911 7.237 -18.826 1.00 79.69 69 ASP A O 1
ATOM 556 N N . ALA A 1 70 ? 20.008 6.648 -17.755 1.00 78.38 70 ALA A N 1
ATOM 557 C CA . ALA A 1 70 ? 19.838 5.361 -18.416 1.00 78.38 70 ALA A CA 1
ATOM 558 C C . ALA A 1 70 ? 19.364 5.584 -19.859 1.00 78.38 70 ALA A C 1
ATOM 560 O O . ALA A 1 70 ? 18.347 6.231 -20.100 1.00 78.38 70 ALA A O 1
ATOM 561 N N . SER A 1 71 ? 20.102 5.038 -20.825 1.00 81.31 71 SER A N 1
ATOM 562 C CA . SER A 1 71 ? 19.820 5.245 -22.256 1.00 81.31 71 SER A CA 1
ATOM 563 C C . SER A 1 71 ? 18.618 4.452 -22.787 1.00 81.31 71 SER A C 1
ATOM 565 O O . SER A 1 71 ? 18.077 4.792 -23.837 1.00 81.31 71 SER A O 1
ATOM 567 N N . ARG A 1 72 ? 18.190 3.400 -22.078 1.00 78.19 72 ARG A N 1
ATOM 568 C CA . ARG A 1 72 ? 16.978 2.625 -22.373 1.00 78.19 72 ARG A CA 1
ATOM 569 C C . ARG A 1 72 ? 16.305 2.171 -21.088 1.00 78.19 72 ARG A C 1
ATOM 571 O O . ARG A 1 72 ? 16.946 1.567 -20.229 1.00 78.19 72 ARG A O 1
ATOM 578 N N . THR A 1 73 ? 14.996 2.377 -21.006 1.00 75.06 73 THR A N 1
ATOM 579 C CA . THR A 1 73 ? 14.166 1.769 -19.965 1.00 75.06 73 THR A CA 1
ATOM 580 C C . THR A 1 73 ? 14.047 0.270 -20.236 1.00 75.06 73 THR A C 1
ATOM 582 O O . THR A 1 73 ? 13.536 -0.148 -21.276 1.00 75.06 73 THR A O 1
ATOM 585 N N . HIS A 1 74 ? 14.549 -0.556 -19.317 1.00 79.62 74 HIS A N 1
ATOM 586 C CA . HIS A 1 74 ? 14.431 -2.004 -19.450 1.00 79.62 74 HIS A CA 1
ATOM 587 C C . HIS A 1 74 ? 12.959 -2.410 -19.254 1.00 79.62 74 HIS A C 1
ATOM 589 O O . HIS A 1 74 ? 12.334 -1.925 -18.307 1.00 79.62 74 HIS A O 1
ATOM 595 N N . PRO A 1 75 ? 12.396 -3.322 -20.068 1.00 79.56 75 PRO A N 1
ATOM 596 C CA . PRO A 1 75 ? 11.008 -3.777 -19.922 1.00 79.56 75 PRO A CA 1
ATOM 597 C C . PRO A 1 75 ? 10.654 -4.292 -18.516 1.00 79.56 75 PRO A C 1
ATOM 599 O O . PRO A 1 75 ? 9.496 -4.227 -18.122 1.00 79.56 75 PRO A O 1
ATOM 602 N N . TYR A 1 76 ? 11.636 -4.740 -17.727 1.00 79.06 76 TYR A N 1
ATOM 603 C CA . TYR A 1 76 ? 11.429 -5.178 -16.342 1.00 79.06 76 TYR A CA 1
ATOM 604 C C . TYR A 1 76 ? 10.906 -4.073 -15.422 1.00 79.06 76 TYR A C 1
ATOM 606 O O . TYR A 1 76 ? 10.101 -4.355 -14.543 1.00 79.06 76 TYR A O 1
ATOM 614 N N . VAL A 1 77 ? 11.290 -2.814 -15.654 1.00 78.25 77 VAL A N 1
ATOM 615 C CA . VAL A 1 77 ? 10.779 -1.682 -14.863 1.00 78.25 77 VAL A CA 1
ATOM 616 C C . VAL A 1 77 ? 9.272 -1.528 -15.073 1.00 78.25 77 VAL A C 1
ATOM 618 O O . VAL A 1 77 ? 8.536 -1.280 -14.124 1.00 78.25 77 VAL A O 1
ATOM 621 N N . LEU A 1 78 ? 8.798 -1.735 -16.305 1.00 81.94 78 LEU A N 1
ATOM 622 C CA . LEU A 1 78 ? 7.373 -1.692 -16.618 1.00 81.94 78 LEU A CA 1
ATOM 623 C C . LEU A 1 78 ? 6.623 -2.855 -15.955 1.00 81.94 78 LEU A C 1
ATOM 625 O O . LEU A 1 78 ? 5.563 -2.628 -15.378 1.00 81.94 78 LEU A O 1
ATOM 629 N N . TYR A 1 79 ? 7.185 -4.069 -15.987 1.00 82.50 79 TYR A N 1
ATOM 630 C CA . TYR A 1 79 ? 6.613 -5.225 -15.285 1.00 82.50 79 TYR A CA 1
ATOM 631 C C . TYR A 1 79 ? 6.480 -4.975 -13.783 1.00 82.50 79 TYR A C 1
ATOM 633 O O . TYR A 1 79 ? 5.418 -5.237 -13.229 1.00 82.50 79 TYR A O 1
ATOM 641 N N . TYR A 1 80 ? 7.508 -4.400 -13.153 1.00 80.06 80 TYR A N 1
ATOM 642 C CA . TYR A 1 80 ? 7.469 -4.035 -11.738 1.00 80.06 80 TYR A CA 1
ATOM 643 C C . TYR A 1 80 ? 6.411 -2.958 -11.441 1.00 80.06 80 TYR A C 1
ATOM 645 O O . TYR A 1 80 ? 5.655 -3.059 -10.481 1.00 80.06 80 TYR A O 1
ATOM 653 N N . CYS A 1 81 ? 6.276 -1.932 -12.290 1.00 80.88 81 CYS A N 1
ATOM 654 C CA . CYS A 1 81 ? 5.205 -0.944 -12.120 1.00 80.88 81 CYS A CA 1
ATOM 655 C C . CYS A 1 81 ? 3.807 -1.572 -12.232 1.00 80.88 81 CYS A C 1
ATOM 657 O O . CYS A 1 81 ? 2.909 -1.205 -11.474 1.00 80.88 81 CYS A O 1
ATOM 659 N N . ILE A 1 82 ? 3.617 -2.512 -13.162 1.00 83.25 82 ILE A N 1
ATOM 660 C CA . ILE A 1 82 ? 2.344 -3.222 -13.335 1.00 83.25 82 ILE A CA 1
ATOM 661 C C . ILE A 1 82 ? 2.075 -4.149 -12.143 1.00 83.25 82 ILE A C 1
ATOM 663 O O . ILE A 1 82 ? 0.940 -4.182 -11.672 1.00 83.25 82 ILE A O 1
ATOM 667 N N . SER A 1 83 ? 3.081 -4.862 -11.620 1.00 83.19 83 SER A N 1
ATOM 668 C CA . SER A 1 83 ? 2.903 -5.738 -10.452 1.00 83.19 83 SER A CA 1
ATOM 669 C C . SER A 1 83 ? 2.486 -4.936 -9.222 1.00 83.19 83 SER A C 1
ATOM 671 O O . SER A 1 83 ? 1.463 -5.249 -8.617 1.00 83.19 83 SER A O 1
ATOM 673 N N . VAL A 1 84 ? 3.178 -3.829 -8.932 1.00 80.00 84 VAL A N 1
ATOM 674 C CA . VAL A 1 84 ? 2.817 -2.910 -7.841 1.00 80.00 84 VAL A CA 1
ATOM 675 C C . VAL A 1 84 ? 1.383 -2.402 -8.002 1.00 80.00 84 VAL A C 1
ATOM 677 O O . VAL A 1 84 ? 0.640 -2.333 -7.021 1.00 80.00 84 VAL A O 1
ATOM 680 N N . TRP A 1 85 ? 0.970 -2.071 -9.227 1.00 84.44 85 TRP A N 1
ATOM 681 C CA . TRP A 1 85 ? -0.391 -1.619 -9.512 1.00 84.44 85 TRP A CA 1
ATOM 682 C C . TRP A 1 85 ? -1.436 -2.708 -9.241 1.00 84.44 85 TRP A C 1
ATOM 684 O O . TRP A 1 85 ? -2.438 -2.440 -8.577 1.00 84.44 85 TRP A O 1
ATOM 694 N N . ILE A 1 86 ? -1.179 -3.942 -9.687 1.00 83.81 86 ILE A N 1
ATOM 695 C CA . ILE A 1 86 ? -2.051 -5.096 -9.432 1.00 83.81 86 ILE A CA 1
ATOM 696 C C . ILE A 1 86 ? -2.182 -5.343 -7.925 1.00 83.81 86 ILE A C 1
ATOM 698 O O . ILE A 1 86 ? -3.306 -5.478 -7.445 1.00 83.81 86 ILE A O 1
ATOM 702 N N . THR A 1 87 ? -1.076 -5.328 -7.174 1.00 82.12 87 THR A N 1
ATOM 703 C CA . THR A 1 87 ? -1.084 -5.536 -5.715 1.00 82.12 87 THR A CA 1
ATOM 704 C C . THR A 1 87 ? -1.867 -4.448 -4.974 1.00 82.12 87 THR A C 1
ATOM 706 O O . THR A 1 87 ? -2.607 -4.729 -4.036 1.00 82.12 87 THR A O 1
ATOM 709 N N . HIS A 1 88 ? -1.772 -3.183 -5.394 1.00 82.50 88 HIS A N 1
ATOM 710 C CA . HIS A 1 88 ? -2.560 -2.119 -4.758 1.00 82.50 88 HIS A CA 1
ATOM 711 C C . HIS A 1 88 ? -4.059 -2.261 -5.045 1.00 82.50 88 HIS A C 1
ATOM 713 O O . HIS A 1 88 ? -4.886 -1.987 -4.172 1.00 82.50 88 HIS A O 1
ATOM 719 N N . ILE A 1 89 ? -4.424 -2.718 -6.245 1.00 84.06 89 ILE A N 1
ATOM 720 C CA . ILE A 1 89 ? -5.823 -2.982 -6.591 1.00 84.06 89 ILE A CA 1
ATOM 721 C C . ILE A 1 89 ? -6.355 -4.195 -5.835 1.00 84.06 89 ILE A C 1
ATOM 723 O O . ILE A 1 89 ? -7.463 -4.112 -5.303 1.00 84.06 89 ILE A O 1
ATOM 727 N N . SER A 1 90 ? -5.595 -5.293 -5.742 1.00 85.62 90 SER A N 1
ATOM 728 C CA . SER A 1 90 ? -6.014 -6.474 -4.977 1.00 85.62 90 SER A CA 1
ATOM 729 C C . SER A 1 90 ? -6.256 -6.107 -3.514 1.00 85.62 90 SER A C 1
ATOM 731 O O . SER A 1 90 ? -7.328 -6.404 -2.984 1.00 85.62 90 SER A O 1
ATOM 733 N N . LEU A 1 91 ? -5.334 -5.360 -2.898 1.00 81.62 91 LEU A N 1
ATOM 734 C CA . LEU A 1 91 ? -5.475 -4.870 -1.528 1.00 81.62 91 LEU A CA 1
ATOM 735 C C . LEU A 1 91 ? -6.717 -3.977 -1.363 1.00 81.62 91 LEU A C 1
ATOM 737 O O . LEU A 1 91 ? -7.484 -4.141 -0.411 1.00 81.62 91 LEU A O 1
ATOM 741 N N . GLY A 1 92 ? -6.955 -3.059 -2.304 1.00 83.69 92 GLY A N 1
ATOM 742 C CA . GLY A 1 92 ? -8.131 -2.187 -2.297 1.00 83.69 92 GLY A CA 1
ATOM 743 C C . GLY A 1 92 ? -9.448 -2.962 -2.411 1.00 83.69 92 GLY A C 1
ATOM 744 O O . GLY A 1 92 ? -10.394 -2.694 -1.667 1.00 83.69 92 GLY A O 1
ATOM 745 N N . VAL A 1 93 ? -9.503 -3.966 -3.291 1.00 84.38 93 VAL A N 1
ATOM 746 C CA . VAL A 1 93 ? -10.680 -4.830 -3.468 1.00 84.38 93 VAL A CA 1
ATOM 747 C C . VAL A 1 93 ? -10.923 -5.679 -2.223 1.00 84.38 93 VAL A C 1
ATOM 749 O O . VAL A 1 93 ? -12.050 -5.718 -1.732 1.00 84.38 93 VAL A O 1
ATOM 752 N N . LEU A 1 94 ? -9.884 -6.307 -1.667 1.00 80.56 94 LEU A N 1
ATOM 753 C CA . LEU A 1 94 ? -9.993 -7.085 -0.430 1.00 80.56 94 LEU A CA 1
ATOM 754 C C . LEU A 1 94 ? -10.477 -6.215 0.733 1.00 80.56 94 LEU A C 1
ATOM 756 O O . LEU A 1 94 ? -11.373 -6.624 1.474 1.00 80.56 94 LEU A O 1
ATOM 760 N N . THR A 1 95 ? -9.964 -4.987 0.836 1.00 81.38 95 THR A N 1
ATOM 761 C CA . THR A 1 95 ? -10.411 -4.006 1.833 1.00 81.38 95 THR A CA 1
ATOM 762 C C . THR A 1 95 ? -11.895 -3.678 1.653 1.00 81.38 95 THR A C 1
ATOM 764 O O . THR A 1 95 ? -12.640 -3.665 2.631 1.00 81.38 95 THR A O 1
ATOM 767 N N . ALA A 1 96 ? -12.365 -3.479 0.418 1.00 81.94 96 ALA A N 1
ATOM 768 C CA . ALA A 1 96 ? -13.773 -3.194 0.130 1.00 81.94 96 ALA A CA 1
ATOM 769 C C . ALA A 1 96 ? -14.702 -4.391 0.409 1.00 81.94 96 ALA A C 1
ATOM 771 O O . ALA A 1 96 ? -15.797 -4.218 0.950 1.00 81.94 96 ALA A O 1
ATOM 772 N N . LEU A 1 97 ? -14.269 -5.612 0.084 1.00 82.88 97 LEU A N 1
ATOM 773 C CA . LEU A 1 97 ? -15.027 -6.832 0.377 1.00 82.88 97 LEU A CA 1
ATOM 774 C C . LEU A 1 97 ? -15.139 -7.057 1.887 1.00 82.88 97 LEU A C 1
ATOM 776 O O . LEU A 1 97 ? -16.231 -7.307 2.403 1.00 82.88 97 LEU A O 1
ATOM 780 N N . LYS A 1 98 ? -14.027 -6.899 2.610 1.00 79.06 98 LYS A N 1
ATOM 781 C CA . LYS A 1 98 ? -13.989 -7.043 4.067 1.00 79.06 98 LYS A CA 1
ATOM 782 C C . LYS A 1 98 ? -14.747 -5.919 4.770 1.00 79.06 98 LYS A C 1
ATOM 784 O O . LYS A 1 98 ? -15.365 -6.165 5.800 1.00 79.06 98 LYS A O 1
ATOM 789 N N . TYR A 1 99 ? -14.795 -4.722 4.188 1.00 78.38 99 TYR A N 1
ATOM 790 C CA . TYR A 1 99 ? -15.583 -3.607 4.712 1.00 78.38 99 TYR A CA 1
ATOM 791 C C . TYR A 1 99 ? -17.081 -3.924 4.794 1.00 78.38 99 TYR A C 1
ATOM 793 O O . TYR A 1 99 ? -17.719 -3.588 5.789 1.00 78.38 99 TYR A O 1
ATOM 801 N N . ASN A 1 100 ? -17.639 -4.617 3.796 1.00 78.94 100 ASN A N 1
ATOM 802 C CA . ASN A 1 100 ? -19.043 -5.035 3.843 1.00 78.94 100 ASN A CA 1
ATOM 803 C C . ASN A 1 100 ? -19.318 -6.057 4.957 1.00 78.94 100 ASN A C 1
ATOM 805 O O . ASN A 1 100 ? -20.386 -6.018 5.561 1.00 78.94 100 ASN A O 1
ATOM 809 N N . LEU A 1 101 ? -18.352 -6.932 5.255 1.00 69.88 101 LEU A N 1
ATOM 810 C CA . LEU A 1 101 ? -18.436 -7.923 6.336 1.00 69.88 101 LEU A CA 1
ATOM 811 C C . LEU A 1 101 ? -18.235 -7.307 7.727 1.00 69.88 101 LEU A C 1
ATOM 813 O O . LEU A 1 101 ? -18.908 -7.693 8.677 1.00 69.88 101 LEU A O 1
ATOM 817 N N . VAL A 1 102 ? -17.328 -6.334 7.850 1.00 63.75 102 VAL A N 1
ATOM 818 C CA . VAL A 1 102 ? -16.953 -5.676 9.115 1.00 63.75 102 VAL A CA 1
ATOM 819 C C . VAL A 1 102 ? -17.765 -4.396 9.342 1.00 63.75 102 VAL A C 1
ATOM 821 O O . VAL A 1 102 ? -17.427 -3.582 10.196 1.00 63.75 102 VAL A O 1
ATOM 824 N N . ARG A 1 103 ? -18.895 -4.219 8.643 1.00 66.44 103 ARG A N 1
ATOM 825 C CA . ARG A 1 103 ? -19.868 -3.133 8.868 1.00 66.44 103 ARG A CA 1
ATOM 826 C C . ARG A 1 103 ? -20.638 -3.289 10.196 1.00 66.44 103 ARG A C 1
ATOM 828 O O . ARG A 1 103 ? -21.836 -3.049 10.276 1.00 66.44 103 ARG A O 1
ATOM 835 N N . MET A 1 104 ? -19.936 -3.703 11.242 1.00 53.94 104 MET A N 1
ATOM 836 C CA . MET A 1 104 ? -20.296 -3.538 12.642 1.00 53.94 104 MET A CA 1
ATOM 837 C C . MET A 1 104 ? -19.948 -2.085 13.002 1.00 53.94 104 MET A C 1
ATOM 839 O O . MET A 1 104 ? -18.946 -1.566 12.519 1.00 53.94 104 MET A O 1
ATOM 843 N N . ASN A 1 105 ? -20.789 -1.407 13.784 1.00 66.12 105 ASN A N 1
ATOM 844 C CA . ASN A 1 105 ? -20.847 0.054 13.997 1.00 66.12 105 ASN A CA 1
ATOM 845 C C . ASN A 1 105 ? -19.616 0.726 14.661 1.00 66.12 105 ASN A C 1
ATOM 847 O O . ASN A 1 105 ? -19.767 1.668 15.432 1.00 66.12 105 ASN A O 1
ATOM 851 N N . ILE A 1 106 ? -18.390 0.289 14.377 1.00 73.50 106 ILE A N 1
ATOM 852 C CA . ILE A 1 106 ? -17.166 0.828 14.970 1.00 73.50 106 ILE A CA 1
ATOM 853 C C . ILE A 1 106 ? -16.733 2.082 14.178 1.00 73.50 106 ILE A C 1
ATOM 855 O O . ILE A 1 106 ? -16.317 1.963 13.017 1.00 73.50 106 ILE A O 1
ATOM 859 N N . PRO A 1 107 ? -16.792 3.293 14.769 1.00 72.94 107 PRO A N 1
ATOM 860 C CA . PRO A 1 107 ? -16.509 4.556 14.076 1.00 72.94 107 PRO A CA 1
ATOM 861 C C . PRO A 1 107 ? -15.064 4.651 13.561 1.00 72.94 107 PRO A C 1
ATOM 863 O O . PRO A 1 107 ? -14.818 5.262 12.516 1.00 72.94 107 PRO A O 1
ATOM 866 N N . VAL A 1 108 ? -14.122 3.977 14.230 1.00 75.62 108 VAL A N 1
ATOM 867 C CA . VAL A 1 108 ? -12.704 3.922 13.844 1.00 75.62 108 VAL A CA 1
ATOM 868 C C . VAL A 1 108 ? -12.522 3.324 12.447 1.00 75.62 108 VAL A C 1
ATOM 870 O O . VAL A 1 108 ? -11.852 3.918 11.603 1.00 75.62 108 VAL A O 1
ATOM 873 N N . VAL A 1 109 ? -13.184 2.202 12.144 1.00 77.25 109 VAL A N 1
ATOM 874 C CA . VAL A 1 109 ? -13.028 1.500 10.856 1.00 77.25 109 VAL A CA 1
ATOM 875 C C . VAL A 1 109 ? -13.446 2.393 9.687 1.00 77.25 109 VAL A C 1
ATOM 877 O O . VAL A 1 109 ? -12.802 2.388 8.638 1.00 77.25 109 VAL A O 1
ATOM 880 N N . ARG A 1 110 ? -14.483 3.222 9.861 1.00 80.94 110 ARG A N 1
ATOM 881 C CA . ARG A 1 110 ? -14.979 4.128 8.814 1.00 80.94 110 ARG A CA 1
ATOM 882 C C . ARG A 1 110 ? -13.960 5.203 8.435 1.00 80.94 110 ARG A C 1
ATOM 884 O O . ARG A 1 110 ? -13.840 5.536 7.258 1.00 80.94 110 ARG A O 1
ATOM 891 N N . VAL A 1 111 ? -13.245 5.762 9.409 1.00 82.44 111 VAL A N 1
ATOM 892 C CA . VAL A 1 111 ? -12.254 6.814 9.132 1.00 82.44 111 VAL A CA 1
ATOM 893 C C . VAL A 1 111 ? -11.023 6.222 8.461 1.00 82.44 111 VAL A C 1
ATOM 895 O O . VAL A 1 111 ? -10.569 6.756 7.452 1.00 82.44 111 VAL A O 1
ATOM 898 N N . VAL A 1 112 ? -10.551 5.077 8.954 1.00 83.38 112 VAL A N 1
ATOM 899 C CA . VAL A 1 112 ? -9.389 4.377 8.392 1.00 83.38 112 VAL A CA 1
ATOM 900 C C . VAL A 1 112 ? -9.648 3.921 6.960 1.00 83.38 112 VAL A C 1
ATOM 902 O O . VAL A 1 112 ? -8.814 4.138 6.088 1.00 83.38 112 VAL A O 1
ATOM 905 N N . THR A 1 113 ? -10.819 3.346 6.686 1.00 82.94 113 THR A N 1
ATOM 906 C CA . THR A 1 113 ? -11.175 2.885 5.333 1.00 82.94 113 THR A CA 1
ATOM 907 C C . THR A 1 113 ? -11.375 4.033 4.358 1.00 82.94 113 THR A C 1
ATOM 909 O O . THR A 1 113 ? -10.927 3.942 3.217 1.00 82.94 113 THR A O 1
ATOM 912 N N . ARG A 1 114 ? -11.979 5.145 4.796 1.00 85.62 114 ARG A N 1
ATOM 913 C CA . ARG A 1 114 ? -12.095 6.350 3.969 1.00 85.62 114 ARG A CA 1
ATOM 914 C C . ARG A 1 114 ? -10.721 6.912 3.614 1.00 85.62 114 ARG A C 1
ATOM 916 O O . ARG A 1 114 ? -10.466 7.187 2.444 1.00 85.62 114 ARG A O 1
ATOM 923 N N . ASP A 1 115 ? -9.850 7.088 4.603 1.00 87.69 115 ASP A N 1
ATOM 924 C CA . ASP A 1 115 ? -8.525 7.671 4.390 1.00 87.69 115 ASP A CA 1
ATOM 925 C C . ASP A 1 115 ? -7.629 6.711 3.581 1.00 87.69 115 ASP A C 1
ATOM 927 O O . ASP A 1 115 ? -6.951 7.142 2.650 1.00 87.69 115 ASP A O 1
ATOM 931 N N . GLY A 1 116 ? -7.711 5.400 3.828 1.00 85.12 116 GLY A N 1
ATOM 932 C CA . GLY A 1 116 ? -7.030 4.369 3.038 1.00 85.12 116 GLY A CA 1
ATOM 933 C C . GLY A 1 116 ? -7.504 4.295 1.580 1.00 85.12 116 GLY A C 1
ATOM 934 O O . GLY A 1 116 ? -6.687 4.132 0.668 1.00 85.12 116 GLY A O 1
ATOM 935 N N . ALA A 1 117 ? -8.801 4.497 1.324 1.00 87.06 117 ALA A N 1
ATOM 936 C CA . ALA A 1 117 ? -9.335 4.578 -0.036 1.00 87.06 117 ALA A CA 1
ATOM 937 C C . ALA A 1 117 ? -8.763 5.785 -0.797 1.00 87.06 117 ALA A C 1
ATOM 939 O O . ALA A 1 117 ? -8.357 5.645 -1.952 1.00 87.06 117 ALA A O 1
ATOM 940 N N . TRP A 1 118 ? -8.649 6.949 -0.144 1.00 89.38 118 TRP A N 1
ATOM 941 C CA . TRP A 1 118 ? -8.001 8.123 -0.740 1.00 89.38 118 TRP A CA 1
ATOM 942 C C . TRP A 1 118 ? -6.544 7.853 -1.116 1.00 89.38 118 TRP A C 1
ATOM 944 O O . TRP A 1 118 ? -6.121 8.224 -2.210 1.00 89.38 118 TRP A O 1
ATOM 954 N N . ILE A 1 119 ? -5.788 7.177 -0.247 1.00 87.88 119 ILE A N 1
ATOM 955 C CA . ILE A 1 119 ? -4.392 6.809 -0.526 1.00 87.88 119 ILE A CA 1
ATOM 956 C C . ILE A 1 119 ? -4.318 5.876 -1.737 1.00 87.88 119 ILE A C 1
ATOM 958 O O . ILE A 1 119 ? -3.524 6.118 -2.643 1.00 87.88 119 ILE A O 1
ATOM 962 N N . THR A 1 120 ? -5.186 4.866 -1.795 1.00 86.19 120 THR A N 1
ATOM 963 C CA . THR A 1 120 ? -5.240 3.918 -2.919 1.00 86.19 120 THR A CA 1
ATOM 964 C C . THR A 1 120 ? -5.510 4.642 -4.241 1.00 86.19 120 THR A C 1
ATOM 966 O O . THR A 1 120 ? -4.794 4.428 -5.216 1.00 86.19 120 THR A O 1
ATOM 969 N N . ILE A 1 121 ? -6.472 5.574 -4.266 1.00 89.62 121 ILE A N 1
ATOM 970 C CA . ILE A 1 121 ? -6.781 6.388 -5.455 1.00 89.62 121 ILE A CA 1
ATOM 971 C C . ILE A 1 121 ? -5.569 7.230 -5.879 1.00 89.62 121 ILE A C 1
ATOM 973 O O . ILE A 1 121 ? -5.227 7.260 -7.064 1.00 89.62 121 ILE A O 1
ATOM 977 N N . ILE A 1 122 ? -4.897 7.888 -4.928 1.00 89.38 122 ILE A N 1
ATOM 978 C CA . ILE A 1 122 ? -3.710 8.709 -5.207 1.00 89.38 122 ILE A CA 1
ATOM 979 C C . ILE A 1 122 ? -2.599 7.845 -5.810 1.00 89.38 122 ILE A C 1
ATOM 981 O O . ILE A 1 122 ? -2.070 8.193 -6.866 1.00 89.38 122 ILE A O 1
ATOM 985 N N . VAL A 1 123 ? -2.292 6.695 -5.206 1.00 86.12 123 VAL A N 1
ATOM 986 C CA . VAL A 1 123 ? -1.260 5.775 -5.703 1.00 86.12 123 VAL A CA 1
ATOM 987 C C . VAL A 1 123 ? -1.610 5.266 -7.105 1.00 86.12 123 VAL A C 1
ATOM 989 O O . VAL A 1 123 ? -0.789 5.385 -8.017 1.00 86.12 123 VAL A O 1
ATOM 992 N N . CYS A 1 124 ? -2.838 4.790 -7.327 1.00 87.38 124 CYS A N 1
ATOM 993 C CA . CYS A 1 124 ? -3.278 4.330 -8.645 1.00 87.38 124 CYS A CA 1
ATOM 994 C C . CYS A 1 124 ? -3.181 5.436 -9.708 1.00 87.38 124 CYS A C 1
ATOM 996 O O . CYS A 1 124 ? -2.708 5.174 -10.816 1.00 87.38 124 CYS A O 1
ATOM 998 N N . SER A 1 125 ? -3.576 6.672 -9.387 1.00 91.81 125 SER A N 1
ATOM 999 C CA . SER A 1 125 ? -3.492 7.803 -10.325 1.00 91.81 125 SER A CA 1
ATOM 1000 C C . SER A 1 125 ? -2.048 8.180 -10.668 1.00 91.81 125 SER A C 1
ATOM 1002 O O . SER A 1 125 ? -1.727 8.446 -11.830 1.00 91.81 125 SER A O 1
ATOM 1004 N N . LEU A 1 126 ? -1.147 8.123 -9.687 1.00 89.25 126 LEU A N 1
ATOM 1005 C CA . LEU A 1 126 ? 0.268 8.398 -9.887 1.00 89.25 126 LEU A CA 1
ATOM 1006 C C . LEU A 1 126 ? 0.892 7.351 -10.814 1.00 89.25 126 LEU A C 1
ATOM 1008 O O . LEU A 1 126 ? 1.519 7.711 -11.806 1.00 89.25 126 LEU A O 1
ATOM 1012 N N . PHE A 1 127 ? 0.650 6.061 -10.584 1.00 85.88 127 PHE A N 1
ATOM 1013 C CA . PHE A 1 127 ? 1.161 5.019 -11.483 1.00 85.88 127 PHE A CA 1
ATOM 1014 C C . PHE A 1 127 ? 0.542 5.090 -12.887 1.00 85.88 127 PHE A C 1
ATOM 1016 O O . PHE A 1 127 ? 1.251 4.901 -13.876 1.00 85.88 127 PHE A O 1
ATOM 1023 N N . THR A 1 128 ? -0.743 5.448 -12.993 1.00 88.69 128 THR A N 1
ATOM 1024 C CA . THR A 1 128 ? -1.434 5.618 -14.286 1.00 88.69 128 THR A CA 1
ATOM 1025 C C . THR A 1 128 ? -0.870 6.785 -15.096 1.00 88.69 128 THR A C 1
ATOM 1027 O O . THR A 1 128 ? -0.928 6.752 -16.319 1.00 88.69 128 THR A O 1
ATOM 1030 N N . THR A 1 129 ? -0.302 7.808 -14.452 1.00 90.12 129 THR A N 1
ATOM 1031 C CA . THR A 1 129 ? 0.343 8.935 -15.151 1.00 90.12 129 THR A CA 1
ATOM 1032 C C . THR A 1 129 ? 1.824 8.677 -15.425 1.00 90.12 129 THR A C 1
ATOM 1034 O O . THR A 1 129 ? 2.315 9.006 -16.506 1.00 90.12 129 THR A O 1
ATOM 1037 N N . VAL A 1 130 ? 2.531 8.024 -14.498 1.00 86.12 130 VAL A N 1
ATOM 1038 C CA . VAL A 1 130 ? 3.960 7.706 -14.634 1.00 86.12 130 VAL A CA 1
ATOM 1039 C C . VAL A 1 130 ? 4.218 6.655 -15.716 1.00 86.12 130 VAL A C 1
ATOM 1041 O O . VAL A 1 130 ? 5.178 6.806 -16.471 1.00 86.12 130 VAL A O 1
ATOM 1044 N N . ALA A 1 131 ? 3.378 5.621 -15.844 1.00 84.50 131 ALA A N 1
ATOM 1045 C CA . ALA A 1 131 ? 3.609 4.556 -16.824 1.00 84.50 131 ALA A CA 1
ATOM 1046 C C . ALA A 1 131 ? 3.543 5.050 -18.290 1.00 84.50 131 ALA A C 1
ATOM 1048 O O . ALA A 1 131 ? 4.508 4.828 -19.025 1.00 84.50 131 ALA A O 1
ATOM 1049 N N . PRO A 1 132 ? 2.507 5.788 -18.739 1.00 87.31 132 PRO A N 1
ATOM 1050 C CA . PRO A 1 132 ? 2.485 6.379 -20.078 1.00 87.31 132 PRO A CA 1
ATOM 1051 C C . PRO A 1 132 ? 3.598 7.406 -20.278 1.00 87.31 132 PRO A C 1
ATOM 1053 O O . PRO A 1 132 ? 4.210 7.451 -21.345 1.00 87.31 132 PRO A O 1
ATOM 1056 N N . TRP A 1 133 ? 3.902 8.204 -19.248 1.00 86.12 133 TRP A N 1
ATOM 1057 C CA . TRP A 1 133 ? 4.986 9.182 -19.309 1.00 86.12 133 TRP A CA 1
ATOM 1058 C C . TRP A 1 133 ? 6.343 8.516 -19.573 1.00 86.12 133 TRP A C 1
ATOM 1060 O O . TRP A 1 133 ? 7.103 8.968 -20.432 1.00 86.12 133 TRP A O 1
ATOM 1070 N N . ALA A 1 134 ? 6.624 7.408 -18.882 1.00 83.06 134 ALA A N 1
ATOM 1071 C CA . ALA A 1 134 ? 7.834 6.616 -19.077 1.00 83.06 134 ALA A CA 1
ATOM 1072 C C . ALA A 1 134 ? 7.925 6.032 -20.497 1.00 83.06 134 ALA A C 1
ATOM 1074 O O . ALA A 1 134 ? 9.006 6.034 -21.089 1.00 83.06 134 ALA A O 1
ATOM 1075 N N . LEU A 1 135 ? 6.799 5.583 -21.063 1.00 84.44 135 LEU A N 1
ATOM 1076 C CA . LEU A 1 135 ? 6.752 5.031 -22.421 1.00 84.44 135 LEU A CA 1
ATOM 1077 C C . LEU A 1 135 ? 7.005 6.092 -23.502 1.00 84.44 135 LEU A C 1
ATOM 1079 O O . LEU A 1 135 ? 7.686 5.802 -24.484 1.00 84.44 135 LEU A O 1
ATOM 1083 N N . ILE A 1 136 ? 6.488 7.312 -23.322 1.00 89.00 136 ILE A N 1
ATOM 1084 C CA . ILE A 1 136 ? 6.616 8.393 -24.312 1.00 89.00 136 ILE A CA 1
ATOM 1085 C C . ILE A 1 136 ? 8.033 8.972 -24.326 1.00 89.00 136 ILE A C 1
ATOM 1087 O O . ILE A 1 136 ? 8.582 9.232 -25.394 1.00 89.00 136 ILE A O 1
ATOM 1091 N N . GLN A 1 137 ? 8.632 9.192 -23.153 1.00 83.44 137 GLN A N 1
ATOM 1092 C CA . GLN A 1 137 ? 9.900 9.919 -23.063 1.00 83.44 137 GLN A CA 1
ATOM 1093 C C . GLN A 1 137 ? 11.125 9.039 -23.347 1.00 83.44 137 GLN A C 1
ATOM 1095 O O . GLN A 1 137 ? 12.174 9.601 -23.634 1.00 83.44 137 GLN A O 1
ATOM 1100 N N . GLN A 1 138 ? 11.042 7.702 -23.245 1.00 74.56 138 GLN A N 1
ATOM 1101 C CA . GLN A 1 138 ? 12.164 6.731 -23.321 1.00 74.56 138 GLN A CA 1
ATOM 1102 C C . GLN A 1 138 ? 13.394 7.019 -22.424 1.00 74.56 138 GLN A C 1
ATOM 1104 O O . GLN A 1 138 ? 14.293 6.184 -22.325 1.00 74.56 138 GLN A O 1
ATOM 1109 N N . VAL A 1 139 ? 13.419 8.157 -21.727 1.00 71.31 139 VAL A N 1
ATOM 1110 C CA . VAL A 1 139 ? 14.440 8.603 -20.785 1.00 71.31 139 VAL A CA 1
ATOM 1111 C C . VAL A 1 139 ? 13.763 8.753 -19.428 1.00 71.31 139 VAL A C 1
ATOM 1113 O O . VAL A 1 139 ? 13.243 9.805 -19.051 1.00 71.31 139 VAL A O 1
ATOM 1116 N N . THR A 1 140 ? 13.701 7.655 -18.682 1.00 62.19 140 THR A N 1
ATOM 1117 C CA . THR A 1 140 ? 13.161 7.672 -17.323 1.00 62.19 140 THR A CA 1
ATOM 1118 C C . THR A 1 140 ? 14.202 8.242 -16.370 1.00 62.19 140 THR A C 1
ATOM 1120 O O . THR A 1 140 ? 15.119 7.535 -15.954 1.00 62.19 140 THR A O 1
ATOM 1123 N N . LYS A 1 141 ? 14.039 9.509 -15.972 1.00 78.25 141 LYS A N 1
ATOM 1124 C CA . LYS A 1 141 ? 14.754 10.056 -14.812 1.00 78.25 141 LYS A CA 1
ATOM 1125 C C . LYS A 1 141 ? 14.273 9.315 -13.569 1.00 78.25 141 LYS A C 1
ATOM 1127 O O . LYS A 1 141 ? 13.177 9.585 -13.076 1.00 78.25 141 LYS A O 1
ATOM 1132 N N . ALA A 1 142 ? 15.086 8.388 -13.066 1.00 73.19 142 ALA A N 1
ATOM 1133 C CA . ALA A 1 142 ? 14.748 7.533 -11.925 1.00 73.19 142 ALA A CA 1
ATOM 1134 C C . ALA A 1 142 ? 14.252 8.341 -10.710 1.00 73.19 142 ALA A C 1
ATOM 1136 O O . ALA A 1 142 ? 13.318 7.932 -10.028 1.00 73.19 142 ALA A O 1
ATOM 1137 N N . HIS A 1 143 ? 14.798 9.543 -10.500 1.00 75.62 143 HIS A N 1
ATOM 1138 C CA . HIS A 1 143 ? 14.364 10.448 -9.436 1.00 75.62 143 HIS A CA 1
ATOM 1139 C C . HIS A 1 143 ? 12.881 10.849 -9.529 1.00 75.62 143 HIS A C 1
ATOM 1141 O O . HIS A 1 143 ? 12.208 10.961 -8.509 1.00 75.62 143 HIS A O 1
ATOM 1147 N N . VAL A 1 144 ? 12.349 11.059 -10.736 1.00 79.81 144 VAL A N 1
ATOM 1148 C CA . VAL A 1 144 ? 10.937 11.435 -10.918 1.00 79.81 144 VAL A CA 1
ATOM 1149 C C . VAL A 1 144 ? 10.036 10.218 -10.720 1.00 79.81 144 VAL A C 1
ATOM 1151 O O . VAL A 1 144 ? 9.022 10.315 -10.041 1.00 79.81 144 VAL A O 1
ATOM 1154 N N . VAL A 1 145 ? 10.436 9.065 -11.265 1.00 79.06 145 VAL A N 1
ATOM 1155 C CA . VAL A 1 145 ? 9.642 7.826 -11.218 1.00 79.06 145 VAL A CA 1
ATOM 1156 C C . VAL A 1 145 ? 9.567 7.246 -9.806 1.00 79.06 145 VAL A C 1
ATOM 1158 O O . VAL A 1 145 ? 8.502 6.796 -9.406 1.00 79.06 145 VAL A O 1
ATOM 1161 N N . PHE A 1 146 ? 10.662 7.278 -9.043 1.00 78.00 146 PHE A N 1
ATOM 1162 C CA . PHE A 1 146 ? 10.707 6.693 -7.699 1.00 78.00 146 PHE A CA 1
ATOM 1163 C C . PHE A 1 146 ? 10.570 7.739 -6.587 1.00 78.00 146 PHE A C 1
ATOM 1165 O O . PHE A 1 146 ? 9.856 7.515 -5.614 1.00 78.00 146 PHE A O 1
ATOM 1172 N N . GLY A 1 147 ? 11.202 8.907 -6.722 1.00 83.94 147 GLY A N 1
ATOM 1173 C CA . GLY A 1 147 ? 11.253 9.900 -5.643 1.00 83.94 147 GLY A CA 1
ATOM 1174 C C . GLY A 1 147 ? 9.902 10.557 -5.341 1.00 83.94 147 GLY A C 1
ATOM 1175 O O . GLY A 1 147 ? 9.543 10.750 -4.178 1.00 83.94 147 GLY A O 1
ATOM 1176 N N . TRP A 1 148 ? 9.116 10.867 -6.373 1.00 86.19 148 TRP A N 1
ATOM 1177 C CA . TRP A 1 148 ? 7.807 11.505 -6.199 1.00 86.19 148 TRP A CA 1
ATOM 1178 C C . TRP A 1 148 ? 6.777 10.590 -5.519 1.00 86.19 148 TRP A C 1
ATOM 1180 O O . TRP A 1 148 ? 6.212 11.009 -4.508 1.00 86.19 148 TRP A O 1
ATOM 1190 N N . PRO A 1 149 ? 6.546 9.342 -5.975 1.00 84.38 149 PRO A N 1
ATOM 1191 C CA . PRO A 1 149 ? 5.628 8.450 -5.273 1.00 84.38 149 PRO A CA 1
ATOM 1192 C C . PRO A 1 149 ? 6.022 8.200 -3.817 1.00 84.38 149 PRO A C 1
ATOM 1194 O O . PRO A 1 149 ? 5.152 8.237 -2.953 1.00 84.38 149 PRO A O 1
ATOM 1197 N N . ILE A 1 150 ? 7.314 8.017 -3.518 1.00 86.38 150 ILE A N 1
ATOM 1198 C CA . ILE A 1 150 ? 7.773 7.766 -2.141 1.00 86.38 150 ILE A CA 1
ATOM 1199 C C . ILE A 1 150 ? 7.437 8.946 -1.221 1.00 86.38 150 ILE A C 1
ATOM 1201 O O . ILE A 1 150 ? 6.923 8.747 -0.119 1.00 86.38 150 ILE A O 1
ATOM 1205 N N . THR A 1 151 ? 7.690 10.180 -1.665 1.00 90.75 151 THR A N 1
ATOM 1206 C CA . THR A 1 151 ? 7.389 11.369 -0.851 1.00 90.75 151 THR A CA 1
ATOM 1207 C C . THR A 1 151 ? 5.886 11.555 -0.648 1.00 90.75 151 THR A C 1
ATOM 1209 O O . THR A 1 151 ? 5.457 11.830 0.474 1.00 90.75 151 THR A O 1
ATOM 1212 N N . ILE A 1 152 ? 5.070 11.325 -1.681 1.00 87.38 152 ILE A N 1
ATOM 1213 C CA . ILE A 1 152 ? 3.604 11.402 -1.588 1.00 87.38 152 ILE A CA 1
ATOM 1214 C C . ILE A 1 152 ? 3.055 10.332 -0.638 1.00 87.38 152 ILE A C 1
ATOM 1216 O O . ILE A 1 152 ? 2.276 10.663 0.256 1.00 87.38 152 ILE A O 1
ATOM 1220 N N . ILE A 1 153 ? 3.498 9.077 -0.770 1.00 83.88 153 ILE A N 1
ATOM 1221 C CA . ILE A 1 153 ? 3.090 7.973 0.114 1.00 83.88 153 ILE A CA 1
ATOM 1222 C C . ILE A 1 153 ? 3.473 8.278 1.565 1.00 83.88 153 ILE A C 1
ATOM 1224 O O . ILE A 1 153 ? 2.658 8.082 2.466 1.00 83.88 153 ILE A O 1
ATOM 1228 N N . SER A 1 154 ? 4.672 8.820 1.796 1.00 89.06 154 SER A N 1
ATOM 1229 C CA . SER A 1 154 ? 5.123 9.229 3.130 1.00 89.06 154 SER A CA 1
ATOM 1230 C C . SER A 1 154 ? 4.207 10.296 3.742 1.00 89.06 154 SER A C 1
ATOM 1232 O O . SER A 1 154 ? 3.699 10.117 4.850 1.00 89.06 154 SER A O 1
ATOM 1234 N N . ILE A 1 155 ? 3.896 11.365 2.998 1.00 90.94 155 ILE A N 1
ATOM 1235 C CA . ILE A 1 155 ? 2.988 12.428 3.462 1.00 90.94 155 ILE A CA 1
ATOM 1236 C C . ILE A 1 155 ? 1.588 11.868 3.752 1.00 90.94 155 ILE A C 1
ATOM 1238 O O . ILE A 1 155 ? 0.991 12.192 4.782 1.00 90.94 155 ILE A O 1
ATOM 1242 N N . CYS A 1 156 ? 1.066 11.015 2.873 1.00 87.12 156 CYS A N 1
ATOM 1243 C CA . CYS A 1 156 ? -0.217 10.339 3.049 1.00 87.12 156 CYS A CA 1
ATOM 1244 C C . CYS A 1 156 ? -0.252 9.477 4.321 1.00 87.12 156 CYS A C 1
ATOM 1246 O O . CYS A 1 156 ? -1.196 9.591 5.106 1.00 87.12 156 CYS A O 1
ATOM 1248 N N . CYS A 1 157 ? 0.791 8.678 4.560 1.00 85.12 157 CYS A N 1
ATOM 1249 C CA . CYS A 1 157 ? 0.931 7.858 5.762 1.00 85.12 157 CYS A CA 1
ATOM 1250 C C . CYS A 1 157 ? 0.946 8.726 7.030 1.00 85.12 157 CYS A C 1
ATOM 1252 O O . CYS A 1 157 ? 0.174 8.492 7.961 1.00 85.12 157 CYS A O 1
ATOM 1254 N N . CYS A 1 158 ? 1.730 9.808 7.027 1.00 88.88 158 CYS A N 1
ATOM 1255 C CA . CYS A 1 158 ? 1.768 10.764 8.132 1.00 88.88 158 CYS A CA 1
ATOM 1256 C C . CYS A 1 158 ? 0.390 11.382 8.417 1.00 88.88 158 CYS A C 1
ATOM 1258 O O . CYS A 1 158 ? -0.008 11.495 9.579 1.00 88.88 158 CYS A O 1
ATOM 1260 N N . ARG A 1 159 ? -0.371 11.760 7.379 1.00 88.31 159 ARG A N 1
ATOM 1261 C CA . ARG A 1 159 ? -1.732 12.300 7.554 1.00 88.31 159 ARG A CA 1
ATOM 1262 C C . ARG A 1 159 ? -2.697 11.272 8.137 1.00 88.31 159 ARG A C 1
ATOM 1264 O O . ARG A 1 159 ? -3.488 11.639 9.001 1.00 88.31 159 ARG A O 1
ATOM 1271 N N . MET A 1 160 ? -2.610 10.013 7.714 1.00 85.06 160 MET A N 1
ATOM 1272 C CA . MET A 1 160 ? -3.434 8.931 8.260 1.00 85.06 160 MET A CA 1
ATOM 1273 C C . MET A 1 160 ? -3.161 8.722 9.755 1.00 85.06 160 MET A C 1
ATOM 1275 O O . MET A 1 160 ? -4.102 8.674 10.546 1.00 85.06 160 MET A O 1
ATOM 1279 N N . ILE A 1 161 ? -1.885 8.686 10.156 1.00 85.88 161 ILE A N 1
ATOM 1280 C CA . ILE A 1 161 ? -1.487 8.541 11.565 1.00 85.88 161 ILE A CA 1
ATOM 1281 C C . ILE A 1 161 ? -2.025 9.709 12.403 1.00 85.88 161 ILE A C 1
ATOM 1283 O O . ILE A 1 161 ? -2.635 9.489 13.449 1.00 85.88 161 ILE A O 1
ATOM 1287 N N . MET A 1 162 ? -1.866 10.951 11.932 1.00 86.00 162 MET A N 1
ATOM 1288 C CA . MET A 1 162 ? -2.390 12.127 12.640 1.00 86.00 162 MET A CA 1
ATOM 1289 C C . MET A 1 162 ? -3.921 12.121 12.751 1.00 86.00 162 MET A C 1
ATOM 1291 O O . MET A 1 162 ? -4.465 12.531 13.776 1.00 86.00 162 MET A O 1
ATOM 1295 N N . ASN A 1 163 ? -4.632 11.661 11.718 1.00 83.06 163 ASN A N 1
ATOM 1296 C CA . ASN A 1 163 ? -6.093 11.569 11.744 1.00 83.06 163 ASN A CA 1
ATOM 1297 C C . ASN A 1 163 ? -6.582 10.482 12.711 1.00 83.06 163 ASN A C 1
ATOM 1299 O O . ASN A 1 163 ? -7.537 10.726 13.446 1.00 83.06 163 ASN A O 1
ATOM 1303 N N . MET A 1 164 ? -5.909 9.327 12.771 1.00 79.12 164 MET A N 1
ATOM 1304 C CA . MET A 1 164 ? -6.210 8.280 13.756 1.00 79.12 164 MET A CA 1
ATOM 1305 C C . MET A 1 164 ? -6.032 8.786 15.192 1.00 79.12 164 MET A C 1
ATOM 1307 O O . MET A 1 164 ? -6.887 8.541 16.039 1.00 79.12 164 MET A O 1
ATOM 1311 N N . GLN A 1 165 ? -4.971 9.555 15.459 1.00 80.88 165 GLN A N 1
ATOM 1312 C CA . GLN A 1 165 ? -4.721 10.128 16.787 1.00 80.88 165 GLN A CA 1
ATOM 1313 C C . GLN A 1 165 ? -5.805 11.123 17.237 1.00 80.88 165 GLN A C 1
ATOM 1315 O O . GLN A 1 165 ? -6.028 11.280 18.435 1.00 80.88 165 GLN A O 1
ATOM 1320 N N . LYS A 1 166 ? -6.500 11.789 16.304 1.00 80.31 166 LYS A N 1
ATOM 1321 C CA . LYS A 1 166 ? -7.600 12.711 16.637 1.00 80.31 166 LYS A CA 1
ATOM 1322 C C . LYS A 1 166 ? -8.889 11.999 17.048 1.00 80.31 166 LYS A C 1
ATOM 1324 O O . LYS A 1 166 ? -9.654 12.577 17.819 1.00 80.31 166 LYS A O 1
ATOM 1329 N N . LEU A 1 167 ? -9.132 10.781 16.553 1.00 72.31 167 LEU A N 1
ATOM 1330 C CA . LEU A 1 167 ? -10.321 10.018 16.948 1.00 72.31 167 LEU A CA 1
ATOM 1331 C C . LEU A 1 167 ? -10.272 9.615 18.420 1.00 72.31 167 LEU A C 1
ATOM 1333 O O . LEU A 1 167 ? -11.274 9.779 19.105 1.00 72.31 167 LEU A O 1
ATOM 1337 N N . ASP A 1 168 ? -9.103 9.186 18.901 1.00 64.88 168 ASP A N 1
ATOM 1338 C CA . ASP A 1 168 ? -8.886 8.753 20.290 1.00 64.88 168 ASP A CA 1
ATOM 1339 C C . ASP A 1 168 ? -9.350 9.827 21.291 1.00 64.88 168 ASP A C 1
ATOM 1341 O O . ASP A 1 168 ? -10.106 9.563 22.220 1.00 64.88 168 ASP A O 1
ATOM 1345 N N . ILE A 1 169 ? -9.000 11.091 21.031 1.00 68.25 169 ILE A N 1
ATOM 1346 C CA . ILE A 1 169 ? -9.366 12.221 21.898 1.00 68.25 169 ILE A CA 1
ATOM 1347 C C . ILE A 1 169 ? -10.878 12.475 21.891 1.00 68.25 169 ILE A C 1
ATOM 1349 O O . ILE A 1 169 ? -11.441 12.791 22.932 1.00 68.25 169 ILE A O 1
ATOM 1353 N N . THR A 1 170 ? -11.533 12.327 20.737 1.00 67.00 170 THR A N 1
ATOM 1354 C CA . THR A 1 170 ? -12.975 12.605 20.613 1.00 67.00 170 THR A CA 1
ATOM 1355 C C . THR A 1 170 ? -13.816 11.501 21.258 1.00 67.00 170 THR A C 1
ATOM 1357 O O . THR A 1 170 ? -14.864 11.780 21.835 1.00 67.00 170 THR A O 1
ATOM 1360 N N . GLU A 1 171 ? -13.351 10.252 21.201 1.00 63.34 171 GLU A N 1
ATOM 1361 C CA . GLU A 1 171 ? -14.024 9.108 21.828 1.00 63.34 171 GLU A CA 1
ATOM 1362 C C . GLU A 1 171 ? -13.832 9.102 23.355 1.00 63.34 171 GLU A C 1
ATOM 1364 O O . GLU A 1 171 ? -14.737 8.721 24.091 1.00 63.34 171 GLU A O 1
ATOM 1369 N N . THR A 1 172 ? -12.710 9.636 23.856 1.00 59.97 172 THR A N 1
ATOM 1370 C CA . THR A 1 172 ? -12.519 9.827 25.309 1.00 59.97 172 THR A CA 1
ATOM 1371 C C . THR A 1 172 ? -13.394 10.959 25.871 1.00 59.97 172 THR A C 1
ATOM 1373 O O . THR A 1 172 ? -13.633 11.014 27.072 1.00 59.97 172 THR A O 1
ATOM 1376 N N . THR A 1 173 ? -13.889 11.862 25.018 1.00 59.19 173 THR A N 1
ATOM 1377 C CA . THR A 1 173 ? -14.841 12.924 25.390 1.00 59.19 173 THR A CA 1
ATOM 1378 C C . THR A 1 173 ? -16.300 12.540 25.149 1.00 59.19 173 THR A C 1
ATOM 1380 O O . THR A 1 173 ? -17.149 13.424 25.080 1.00 59.19 173 THR A O 1
ATOM 1383 N N . VAL A 1 174 ? -16.619 11.250 24.985 1.00 57.28 174 VAL A N 1
ATOM 1384 C CA . VAL A 1 174 ? -18.016 10.815 25.099 1.00 57.28 174 VAL A CA 1
ATOM 1385 C C . VAL A 1 174 ? -18.474 11.188 26.501 1.00 57.28 174 VAL A C 1
ATOM 1387 O O . VAL A 1 174 ? -17.926 10.687 27.483 1.00 57.28 174 VAL A O 1
ATOM 1390 N N . ASP A 1 175 ? -19.433 12.113 26.570 1.00 61.88 175 ASP A N 1
ATOM 1391 C CA . ASP A 1 175 ? -19.977 12.600 27.827 1.00 61.88 175 ASP A CA 1
ATOM 1392 C C . ASP A 1 175 ? -20.329 11.402 28.717 1.00 61.88 175 ASP A C 1
ATOM 1394 O O . ASP A 1 175 ? -21.036 10.492 28.263 1.00 61.88 175 ASP A O 1
ATOM 1398 N N . PRO A 1 176 ? -19.841 11.367 29.969 1.00 67.75 176 PRO A N 1
ATOM 1399 C CA . PRO A 1 176 ? -20.075 10.244 30.872 1.00 67.75 176 PRO A CA 1
ATOM 1400 C C . PRO A 1 176 ? -21.571 9.928 31.029 1.00 67.75 176 PRO A C 1
ATOM 1402 O O . PRO A 1 176 ? -21.915 8.774 31.270 1.00 67.75 176 PRO A O 1
ATOM 1405 N N . GLU A 1 177 ? -22.447 10.914 30.800 1.00 72.94 177 GLU A N 1
ATOM 1406 C CA . GLU A 1 177 ? -23.906 10.768 30.762 1.00 72.94 177 GLU A CA 1
ATOM 1407 C C . GLU A 1 177 ? -24.395 9.776 29.685 1.00 72.94 177 GLU A C 1
ATOM 1409 O O . GLU A 1 177 ? -25.184 8.881 29.997 1.00 72.94 177 GLU A O 1
ATOM 1414 N N . ASN A 1 178 ? -23.869 9.837 28.455 1.00 73.12 178 ASN A N 1
ATOM 1415 C CA . ASN A 1 178 ? -24.243 8.900 27.382 1.00 73.12 178 ASN A CA 1
ATOM 1416 C C . ASN A 1 178 ? -23.708 7.484 27.644 1.00 73.12 178 ASN A C 1
ATOM 1418 O O . ASN A 1 178 ? -24.341 6.493 27.277 1.00 73.12 178 ASN A O 1
ATOM 1422 N N . LEU A 1 179 ? -22.545 7.366 28.297 1.00 71.75 179 LEU A N 1
ATOM 1423 C CA . LEU A 1 179 ? -21.997 6.062 28.674 1.00 71.75 179 LEU A CA 1
ATOM 1424 C C . LEU A 1 179 ? -22.845 5.407 29.775 1.00 71.75 179 LEU A C 1
ATOM 1426 O O . LEU A 1 179 ? -23.094 4.201 29.717 1.00 71.75 179 LEU A O 1
ATOM 1430 N N . THR A 1 180 ? -23.335 6.186 30.748 1.00 78.44 180 THR A N 1
ATOM 1431 C CA . THR A 1 180 ? -24.265 5.681 31.771 1.00 78.44 180 THR A CA 1
ATOM 1432 C C . THR A 1 180 ? -25.600 5.227 31.187 1.00 78.44 180 THR A C 1
ATOM 1434 O O . THR A 1 180 ? -26.124 4.205 31.631 1.00 78.44 180 THR A O 1
ATOM 1437 N N . GLU A 1 181 ? -26.123 5.918 30.172 1.00 82.12 181 GLU A N 1
ATOM 1438 C CA . GLU A 1 181 ? -27.355 5.513 29.484 1.00 82.12 181 GLU A CA 1
ATOM 1439 C C . GLU A 1 181 ? -27.170 4.173 28.753 1.00 82.12 181 GLU A C 1
ATOM 1441 O O . GLU A 1 181 ? -27.962 3.247 28.938 1.00 82.12 181 GLU A O 1
ATOM 1446 N N . LEU A 1 182 ? -26.055 4.004 28.034 1.00 75.62 182 LEU A N 1
ATOM 1447 C CA . LEU A 1 182 ? -25.753 2.761 27.318 1.00 75.62 182 LEU A CA 1
ATOM 1448 C C . LEU A 1 182 ? -25.528 1.567 28.267 1.00 75.62 182 LEU A C 1
ATOM 1450 O O . LEU A 1 182 ? -25.975 0.452 27.992 1.00 75.62 182 LEU A O 1
ATOM 1454 N N . ILE A 1 183 ? -24.848 1.786 29.402 1.00 82.50 183 ILE A N 1
ATOM 1455 C CA . ILE A 1 183 ? -24.653 0.758 30.441 1.00 82.50 183 ILE A CA 1
ATOM 1456 C C . ILE A 1 183 ? -25.999 0.371 31.071 1.00 82.50 183 ILE A C 1
ATOM 1458 O O . ILE A 1 183 ? -26.231 -0.815 31.325 1.00 82.50 183 ILE A O 1
ATOM 1462 N N . SER A 1 184 ? -26.889 1.344 31.288 1.00 89.94 184 SER A N 1
ATOM 1463 C CA . SER A 1 184 ? -28.247 1.111 31.793 1.00 89.94 184 SER A CA 1
ATOM 1464 C C . SER A 1 184 ? -29.069 0.242 30.833 1.00 89.94 184 SER A C 1
ATOM 1466 O O . SER A 1 184 ? -29.664 -0.757 31.254 1.00 89.94 184 SER A O 1
ATOM 1468 N N . GLU A 1 185 ? -29.045 0.536 29.528 1.00 90.44 185 GLU A N 1
ATOM 1469 C CA . GLU A 1 185 ? -29.721 -0.299 28.524 1.00 90.44 185 GLU A CA 1
ATOM 1470 C C . GLU A 1 185 ? -29.144 -1.720 28.472 1.00 90.44 185 GLU A C 1
ATOM 1472 O O . GLU A 1 185 ? -29.893 -2.702 28.454 1.00 90.44 185 GLU A O 1
ATOM 1477 N N . LEU A 1 186 ? -27.814 -1.857 28.529 1.00 87.31 186 LEU A N 1
ATOM 1478 C CA . LEU A 1 186 ? -27.150 -3.161 28.513 1.00 87.31 186 LEU A CA 1
ATOM 1479 C C . LEU A 1 186 ? -27.535 -4.019 29.732 1.00 87.31 186 LEU A C 1
ATOM 1481 O O . LEU A 1 186 ? -27.773 -5.221 29.596 1.00 87.31 186 LEU A O 1
ATOM 1485 N N . HIS A 1 187 ? -27.624 -3.409 30.918 1.00 90.06 187 HIS A N 1
ATOM 1486 C CA . HIS A 1 187 ? -28.089 -4.075 32.139 1.00 90.06 187 HIS A CA 1
ATOM 1487 C C . HIS A 1 187 ? -29.541 -4.546 32.020 1.00 90.06 187 HIS A C 1
ATOM 1489 O O . HIS A 1 187 ? -29.875 -5.645 32.466 1.00 90.06 187 HIS A O 1
ATOM 1495 N N . THR A 1 188 ? -30.388 -3.736 31.387 1.00 93.25 188 THR A N 1
ATOM 1496 C CA . THR A 1 188 ? -31.800 -4.063 31.163 1.00 93.25 188 THR A CA 1
ATOM 1497 C C . THR A 1 188 ? -31.939 -5.280 30.241 1.00 93.25 188 THR A C 1
ATOM 1499 O O . THR A 1 188 ? -32.648 -6.229 30.572 1.00 93.25 188 THR A O 1
ATOM 1502 N N . LEU A 1 189 ? -31.170 -5.330 29.149 1.00 90.50 189 LEU A N 1
ATOM 1503 C CA . LEU A 1 189 ? -31.150 -6.477 28.231 1.00 90.50 189 LEU A CA 1
ATOM 1504 C C . LEU A 1 189 ? -30.590 -7.758 28.873 1.00 90.50 189 LEU A C 1
ATOM 1506 O O . LEU A 1 189 ? -31.074 -8.853 28.593 1.00 90.50 189 LEU A O 1
ATOM 1510 N N . GLN A 1 190 ? -29.586 -7.644 29.748 1.00 91.00 190 GLN A N 1
ATOM 1511 C CA . GLN A 1 190 ? -29.055 -8.791 30.500 1.00 91.00 190 GLN A CA 1
ATOM 1512 C C . GLN A 1 190 ? -30.084 -9.381 31.472 1.00 91.00 190 GLN A C 1
ATOM 1514 O O . GLN A 1 190 ? -30.071 -10.589 31.707 1.00 91.00 190 GLN A O 1
ATOM 1519 N N . LEU A 1 191 ? -30.964 -8.547 32.036 1.00 93.56 191 LEU A N 1
ATOM 1520 C CA . LEU A 1 191 ? -32.059 -8.990 32.899 1.00 93.56 191 LEU A CA 1
ATOM 1521 C C . LEU A 1 191 ? -33.150 -9.719 32.110 1.00 93.56 191 LEU A C 1
ATOM 1523 O O . LEU A 1 191 ? -33.589 -10.776 32.556 1.00 93.56 191 LEU A O 1
ATOM 1527 N N . GLU A 1 192 ? -33.527 -9.220 30.930 1.00 92.94 192 GLU A N 1
ATOM 1528 C CA . GLU A 1 192 ? -34.505 -9.904 30.069 1.00 92.94 192 GLU A CA 1
ATOM 1529 C C . GLU A 1 192 ? -34.008 -11.264 29.564 1.00 92.94 192 GLU A C 1
ATOM 1531 O O . GLU A 1 192 ? -34.787 -12.201 29.446 1.00 92.94 192 GLU A O 1
ATOM 1536 N N . LEU A 1 193 ? -32.704 -11.412 29.320 1.00 89.75 193 LEU A N 1
ATOM 1537 C CA . LEU A 1 193 ? -32.107 -12.683 28.888 1.00 89.75 193 LEU A CA 1
ATOM 1538 C C . LEU A 1 193 ? -32.005 -13.745 29.996 1.00 89.75 193 LEU A C 1
ATOM 1540 O O . LEU A 1 193 ? -31.674 -14.895 29.700 1.00 89.75 193 LEU A O 1
ATOM 1544 N N . LYS A 1 194 ? -32.226 -13.374 31.264 1.00 84.19 194 LYS A N 1
ATOM 1545 C CA . LYS A 1 194 ? -32.061 -14.261 32.429 1.00 84.19 194 LYS A CA 1
ATOM 1546 C C . LYS A 1 194 ? -33.376 -14.716 33.069 1.00 84.19 194 LYS A C 1
ATOM 1548 O O . LYS A 1 194 ? -33.314 -15.564 33.963 1.00 84.19 194 LYS A O 1
ATOM 1553 N N . GLY A 1 195 ? -34.508 -14.139 32.665 1.00 79.19 195 GLY A N 1
ATOM 1554 C CA . GLY A 1 195 ? -35.861 -14.519 33.093 1.00 79.19 195 GLY A CA 1
ATOM 1555 C C . GLY A 1 195 ? -36.525 -15.456 32.099 1.00 79.19 195 GLY A C 1
ATOM 1556 O O . GLY A 1 195 ? -37.287 -16.330 32.566 1.00 79.19 195 GLY A O 1
#

Foldseek 3Di:
DVVVVVVVVVVVVLVVVVVVVVVVVVVVVVVCVVVVCVVCCVPPVVVVVVCCVVCVVVVVDFDADPVRWGQADDVVVVVVLVSVLVVLVVVLVVLVVVCVVPPPPDVLSVLLNVLSVVLSVVSNVLSVVLNVVCVVPRTDPVCSNPVVNVVVNVVSVVVSVVVSVVVSVVVVPPPVVVVVVVVVVVVVVVVVVVD

Radius of gyration: 24.54 Å; chains: 1; bounding box: 64×34×72 Å